Protein AF-A0A6P0TWJ8-F1 (afdb_monomer)

Sequence (239 aa):
MNVDGDILLDRGTFQGNIHLVSARVDDTLSIVKIKQEKVTFPLYLRLLYPFIKNIKKNPITSLLQKEYQTIESHYMKIDLQFARIGRLRDDEQSWPEKNNLNLDGFIYQKLGTDDNIKVLKDAKTRLKWLRLQPEFFPQTYEQLAEVLKKEGDPDAATEILIHKERDIRPKLNRLSKFWNRFLDITIAYGYKPTKALVWSSIFISIGWNLFALGYDNCSNSISNNKCLFSPASEISPYT

Nearest PDB structures (foldseek):
  8f5o-assembly1_D  TM=3.863E-01  e=1.508E+00  Leishmania tarentolae
  4gpk-assembly2_H  TM=3.659E-01  e=2.513E+00  Bacillus thuringiensis serovar thuringiensis
  7dkh-assembly2_E  TM=3.645E-01  e=6.985E+00  Saccharomyces cerevisiae S288C
  8j8p-assembly1_C  TM=3.845E-01  e=8.461E+00  Saccharomyces eubayanus

pLDDT: mean 76.73, std 14.34, range [44.09, 95.56]

Solvent-accessible surface area (backbone atoms only — not comparable to full-atom values): 13738 Å² total; per-residue (Å²): 91,82,38,96,40,71,47,78,50,61,69,43,76,60,84,35,72,48,78,39,57,51,22,37,28,63,39,37,43,34,40,31,66,29,43,74,70,83,80,79,78,57,68,64,57,72,68,44,44,81,74,47,75,80,56,76,93,44,77,66,52,54,53,54,49,51,53,49,50,57,54,58,55,50,45,41,31,41,33,32,32,46,14,38,34,29,24,46,28,68,45,88,69,39,54,52,59,74,58,27,36,40,51,59,70,40,43,59,64,41,75,50,72,55,96,90,47,69,69,69,71,36,44,69,52,45,51,52,57,63,62,20,29,70,67,91,58,73,64,52,44,52,49,50,22,54,33,34,39,76,74,72,37,55,66,42,17,50,52,39,49,56,48,46,57,60,70,65,46,69,88,58,58,73,67,53,51,52,50,49,54,50,42,55,70,75,51,71,69,94,82,56,75,73,60,55,54,54,55,52,50,50,55,51,52,52,52,50,51,54,49,47,54,52,49,55,53,44,66,74,34,76,88,68,86,75,54,97,79,62,80,92,76,82,90,75,94,79,134

Structure (mmCIF, N/CA/C/O backbone):
data_AF-A0A6P0TWJ8-F1
#
_entry.id   AF-A0A6P0TWJ8-F1
#
loop_
_atom_site.group_PDB
_atom_site.id
_atom_site.type_symbol
_atom_site.label_atom_id
_atom_site.label_alt_id
_atom_site.label_comp_id
_atom_site.label_asym_id
_atom_site.label_entity_id
_atom_site.label_seq_id
_atom_site.pdbx_PDB_ins_code
_atom_site.Cartn_x
_atom_site.Cartn_y
_atom_site.Cartn_z
_atom_site.occupancy
_atom_site.B_iso_or_equiv
_atom_site.auth_seq_id
_atom_site.auth_comp_id
_atom_site.auth_asym_id
_atom_site.auth_atom_id
_atom_site.pdbx_PDB_model_num
ATOM 1 N N . MET A 1 1 ? -14.152 -11.843 10.602 1.00 78.19 1 MET A N 1
ATOM 2 C CA . MET A 1 1 ? -15.513 -11.488 10.133 1.00 78.19 1 MET A CA 1
ATOM 3 C C . MET A 1 1 ? -15.631 -11.928 8.683 1.00 78.19 1 MET A C 1
ATOM 5 O O . MET A 1 1 ? -14.673 -11.706 7.954 1.00 78.19 1 MET A O 1
ATOM 9 N N . ASN A 1 2 ? -16.720 -12.587 8.285 1.00 83.31 2 ASN A N 1
ATOM 10 C CA . ASN A 1 2 ? -16.981 -12.901 6.877 1.00 83.31 2 ASN A CA 1
ATOM 11 C C . ASN A 1 2 ? -18.225 -12.129 6.437 1.00 83.31 2 ASN A C 1
ATOM 13 O O . ASN A 1 2 ? -19.233 -12.183 7.141 1.00 83.31 2 ASN A O 1
ATOM 17 N N . VAL A 1 3 ? -18.129 -11.390 5.340 1.00 83.69 3 VAL A N 1
ATOM 18 C CA . VAL A 1 3 ? -19.205 -10.571 4.786 1.00 83.69 3 VAL A CA 1
ATOM 19 C C . VAL A 1 3 ? -19.405 -10.999 3.342 1.00 83.69 3 VAL A C 1
ATOM 21 O O . VAL A 1 3 ? -18.527 -10.811 2.506 1.00 83.69 3 VAL A O 1
ATOM 24 N N . ASP A 1 4 ? -20.578 -11.562 3.072 1.00 81.44 4 ASP A N 1
ATOM 25 C CA . ASP A 1 4 ? -20.986 -12.100 1.764 1.00 81.44 4 ASP A CA 1
ATOM 26 C C . ASP A 1 4 ? -21.463 -10.994 0.794 1.00 81.44 4 ASP A C 1
ATOM 28 O O . ASP A 1 4 ? -22.193 -11.232 -0.159 1.00 81.44 4 ASP A O 1
ATOM 32 N N . GLY A 1 5 ? -21.113 -9.736 1.070 1.00 84.44 5 GLY A N 1
ATOM 33 C CA . GLY A 1 5 ? -21.606 -8.568 0.346 1.00 84.44 5 GLY A CA 1
ATOM 34 C C . GLY A 1 5 ? -20.732 -7.341 0.571 1.00 84.44 5 GLY A C 1
ATOM 35 O O . GLY A 1 5 ? -19.590 -7.453 1.018 1.00 84.44 5 GLY A O 1
ATOM 36 N N . ASP A 1 6 ? -21.277 -6.166 0.272 1.00 84.62 6 ASP A N 1
ATOM 37 C CA . ASP A 1 6 ? -20.513 -4.923 0.301 1.00 84.62 6 ASP A CA 1
ATOM 38 C C . ASP A 1 6 ? -20.372 -4.325 1.705 1.00 84.62 6 ASP A C 1
ATOM 40 O O . ASP A 1 6 ? -21.310 -4.295 2.505 1.00 84.62 6 ASP A O 1
ATOM 44 N N . ILE A 1 7 ? -19.203 -3.740 1.965 1.00 86.25 7 ILE A N 1
ATOM 45 C CA . ILE A 1 7 ? -18.993 -2.796 3.061 1.00 86.25 7 ILE A CA 1
ATOM 46 C C . ILE A 1 7 ? -18.829 -1.410 2.443 1.00 86.25 7 ILE A C 1
ATOM 48 O O . ILE A 1 7 ? -17.816 -1.115 1.811 1.00 86.25 7 ILE A O 1
ATOM 52 N N . LEU A 1 8 ? -19.828 -0.550 2.635 1.00 85.56 8 LEU A N 1
ATOM 53 C CA . LEU A 1 8 ? -19.846 0.801 2.080 1.00 85.56 8 LEU A CA 1
ATOM 54 C C . LEU A 1 8 ? -19.637 1.833 3.190 1.00 85.56 8 LEU A C 1
ATOM 56 O O . LEU A 1 8 ? -20.523 2.082 4.005 1.00 85.56 8 LEU A O 1
ATOM 60 N N . LEU A 1 9 ? -18.457 2.445 3.206 1.00 82.81 9 LEU A N 1
ATOM 61 C CA . LEU A 1 9 ? -18.097 3.576 4.054 1.00 82.81 9 LEU A CA 1
ATOM 62 C C . LEU A 1 9 ? -18.054 4.835 3.184 1.00 82.81 9 LEU A C 1
ATOM 64 O O . LEU A 1 9 ? -16.995 5.394 2.898 1.00 82.81 9 LEU A O 1
ATOM 68 N N . ASP A 1 10 ? -19.236 5.255 2.739 1.00 81.88 10 ASP A N 1
ATOM 69 C CA . ASP A 1 10 ? -19.389 6.348 1.785 1.00 81.88 10 ASP A CA 1
ATOM 70 C C . ASP A 1 10 ? -19.946 7.610 2.458 1.00 81.88 10 ASP A C 1
ATOM 72 O O . ASP A 1 10 ? -20.964 7.567 3.146 1.00 81.88 10 ASP A O 1
ATOM 76 N N . ARG A 1 11 ? -19.336 8.769 2.167 1.00 71.31 11 ARG A N 1
ATOM 77 C CA . ARG A 1 11 ? -19.872 10.116 2.470 1.00 71.31 11 ARG A CA 1
ATOM 78 C C . ARG A 1 11 ? -20.239 10.330 3.948 1.00 71.31 11 ARG A C 1
ATOM 80 O O . ARG A 1 11 ? -21.378 10.664 4.269 1.00 71.31 11 ARG A O 1
ATOM 87 N N . GLY A 1 12 ? -19.252 10.230 4.835 1.00 70.81 12 GLY A N 1
ATOM 88 C CA . GLY A 1 12 ? -19.431 10.486 6.266 1.00 70.81 12 GLY A CA 1
ATOM 89 C C . GLY A 1 12 ? -18.233 11.168 6.923 1.00 70.81 12 GLY A C 1
ATOM 90 O O . GLY A 1 12 ? -17.133 11.211 6.370 1.00 70.81 12 GLY A O 1
ATOM 91 N N . THR A 1 13 ? -18.454 11.713 8.117 1.00 68.56 13 THR A N 1
ATOM 92 C CA . THR A 1 13 ? -17.387 12.031 9.074 1.00 68.56 13 THR A CA 1
ATOM 93 C C . THR A 1 13 ? -17.227 10.832 9.986 1.00 68.56 13 THR A C 1
ATOM 95 O O . THR A 1 13 ? -18.181 10.445 10.660 1.00 68.56 13 THR A O 1
ATOM 98 N N . PHE A 1 14 ? -16.049 10.228 9.993 1.00 68.06 14 PHE A N 1
ATOM 99 C CA . PHE A 1 14 ? -15.798 9.057 10.819 1.00 68.06 14 PHE A CA 1
ATOM 100 C C . PHE A 1 14 ? -14.862 9.444 11.961 1.00 68.06 14 PHE A C 1
ATOM 102 O O . PHE A 1 14 ? -13.768 9.961 11.728 1.00 68.06 14 PHE A O 1
ATOM 109 N N . GLN A 1 15 ? -15.324 9.211 13.188 1.00 65.75 15 GLN A N 1
ATOM 110 C CA . GLN A 1 15 ? -14.559 9.391 14.416 1.00 65.75 15 GLN A CA 1
ATOM 111 C C . GLN A 1 15 ? -14.169 8.004 14.940 1.00 65.75 15 GLN A C 1
ATOM 113 O O . GLN A 1 15 ? -15.037 7.162 15.169 1.00 65.75 15 GLN A O 1
ATOM 118 N N . GLY A 1 16 ? -12.871 7.764 15.129 1.00 72.00 16 GLY A N 1
ATOM 119 C CA . GLY A 1 16 ? -12.347 6.525 15.712 1.00 72.00 16 GLY A CA 1
ATOM 120 C C . GLY A 1 16 ? -11.692 5.568 14.714 1.00 72.00 16 GLY A C 1
ATOM 121 O O . GLY A 1 16 ? -11.272 5.960 13.625 1.00 72.00 16 GLY A O 1
ATOM 122 N N . ASN A 1 17 ? -11.574 4.299 15.112 1.00 82.94 17 ASN A N 1
ATOM 123 C CA . ASN A 1 17 ? -10.751 3.307 14.419 1.00 82.94 17 ASN A CA 1
ATOM 124 C C . ASN A 1 17 ? -11.597 2.313 13.612 1.00 82.94 17 ASN A C 1
ATOM 126 O O . ASN A 1 17 ? -12.611 1.810 14.096 1.00 82.94 17 ASN A O 1
ATOM 130 N N . ILE A 1 18 ? -11.135 1.973 12.412 1.00 87.00 18 ILE A N 1
ATOM 131 C CA . ILE A 1 18 ? -11.687 0.911 11.571 1.00 87.00 18 ILE A CA 1
ATOM 132 C C . ILE A 1 18 ? -10.761 -0.297 11.692 1.00 87.00 18 ILE A C 1
ATOM 134 O O . ILE A 1 18 ? -9.625 -0.252 11.230 1.00 87.00 18 ILE A O 1
ATOM 138 N N . HIS A 1 19 ? -11.251 -1.382 12.287 1.00 89.56 19 HIS A N 1
ATOM 139 C CA . HIS A 1 19 ? -10.516 -2.642 12.389 1.00 89.56 19 HIS A CA 1
ATOM 140 C C . HIS A 1 19 ? -11.226 -3.717 11.566 1.00 89.56 19 HIS A C 1
ATOM 142 O O . HIS A 1 19 ? -12.265 -4.236 11.967 1.00 89.56 19 HIS A O 1
ATOM 148 N N . LEU A 1 20 ? -10.648 -4.066 10.420 1.00 90.88 20 LEU A N 1
ATOM 149 C CA . LEU A 1 20 ? -11.096 -5.154 9.548 1.00 90.88 20 LEU A CA 1
ATOM 150 C C . LEU A 1 20 ? -10.060 -6.286 9.523 1.00 90.88 20 LEU A C 1
ATOM 152 O O . LEU A 1 20 ? -9.854 -6.936 8.502 1.00 90.88 20 LEU A O 1
ATOM 156 N N . VAL A 1 21 ? -9.411 -6.537 10.661 1.00 91.69 21 VAL A N 1
ATOM 157 C CA . VAL A 1 21 ? -8.359 -7.551 10.784 1.00 91.69 21 VAL A CA 1
ATOM 158 C C . VAL A 1 21 ? -8.910 -8.936 10.443 1.00 91.69 21 VAL A C 1
ATOM 160 O O . VAL A 1 21 ? -9.898 -9.397 11.021 1.00 91.69 21 VAL A O 1
ATOM 163 N N . SER A 1 22 ? -8.269 -9.610 9.487 1.00 90.38 22 SER A N 1
ATOM 164 C CA . SER A 1 22 ? -8.687 -10.911 8.950 1.00 90.38 22 SER A CA 1
ATOM 165 C C . SER A 1 22 ? -10.131 -10.934 8.428 1.00 90.38 22 SER A C 1
ATOM 167 O O . SER A 1 22 ? -10.760 -11.997 8.368 1.00 90.38 22 SER A O 1
ATOM 169 N N . ALA A 1 23 ? -10.695 -9.772 8.084 1.00 92.12 23 ALA A N 1
ATOM 170 C CA . ALA A 1 23 ? -12.011 -9.700 7.472 1.00 92.12 23 ALA A CA 1
ATOM 171 C C . ALA A 1 23 ? -11.967 -10.293 6.061 1.00 92.12 23 ALA A C 1
ATOM 173 O O . ALA A 1 23 ? -10.982 -10.149 5.339 1.00 92.12 23 ALA A O 1
ATOM 174 N N . 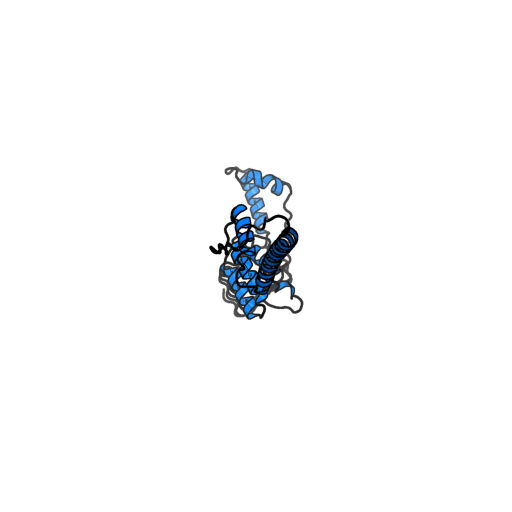ARG A 1 24 ? -13.044 -10.964 5.668 1.00 92.88 24 ARG A N 1
ATOM 175 C CA . ARG A 1 24 ? -13.270 -11.421 4.300 1.00 92.88 24 ARG A CA 1
ATOM 176 C C . ARG A 1 24 ? -14.508 -10.716 3.775 1.00 92.88 24 ARG A C 1
ATOM 178 O O . ARG A 1 24 ? -15.541 -10.751 4.440 1.00 92.88 24 ARG A O 1
ATOM 185 N N . VAL A 1 25 ? -14.350 -10.021 2.658 1.00 91.44 25 VAL A N 1
ATOM 186 C CA . VAL A 1 25 ? -15.398 -9.268 1.968 1.00 91.44 25 VAL A CA 1
ATOM 187 C C . VAL A 1 25 ? -15.371 -9.729 0.521 1.00 91.44 25 VAL A C 1
AT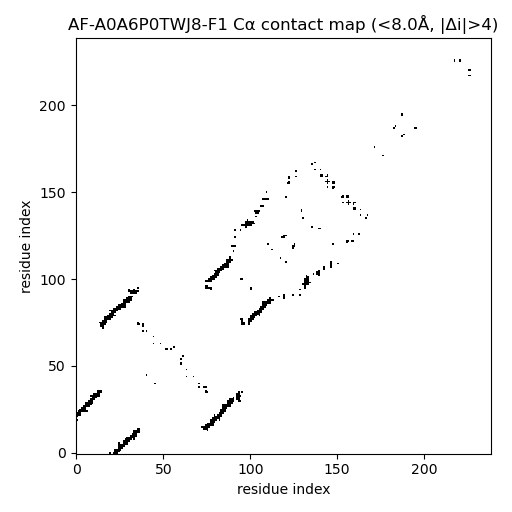OM 189 O O . VAL A 1 25 ? -14.431 -9.409 -0.207 1.00 91.44 25 VAL A O 1
ATOM 192 N N . ASP A 1 26 ? -16.348 -10.530 0.119 1.00 88.56 26 ASP A N 1
ATOM 193 C CA . ASP A 1 26 ? -16.278 -11.203 -1.181 1.00 88.56 26 ASP A CA 1
ATOM 194 C C . ASP A 1 26 ? -16.528 -10.246 -2.357 1.00 88.56 26 ASP A C 1
ATOM 196 O O . ASP A 1 26 ? -15.910 -10.406 -3.413 1.00 88.56 26 ASP A O 1
ATOM 200 N N . ASP A 1 27 ? -17.344 -9.206 -2.156 1.00 89.06 27 ASP A N 1
ATOM 201 C CA . ASP A 1 27 ? -17.622 -8.188 -3.174 1.00 89.06 27 ASP A CA 1
ATOM 202 C C . ASP A 1 27 ? -16.782 -6.919 -2.960 1.00 89.06 27 ASP A C 1
ATOM 204 O O . ASP A 1 27 ? -15.577 -6.935 -3.224 1.00 89.06 27 ASP A O 1
ATOM 208 N N . THR A 1 28 ? -17.363 -5.811 -2.494 1.00 89.62 28 THR A N 1
ATOM 209 C CA . THR A 1 28 ? -16.697 -4.503 -2.506 1.00 89.62 28 THR A CA 1
ATOM 210 C C . THR A 1 28 ? -16.517 -3.915 -1.106 1.00 89.62 28 THR A C 1
ATOM 212 O O . THR A 1 28 ? -17.453 -3.813 -0.318 1.00 89.62 28 THR A O 1
ATOM 215 N N . LEU A 1 29 ? -15.307 -3.429 -0.814 1.00 89.81 29 LEU A N 1
ATOM 216 C CA . LEU A 1 29 ? -15.069 -2.449 0.247 1.00 89.81 29 LEU A CA 1
ATOM 217 C C . LEU A 1 29 ? -14.949 -1.064 -0.388 1.00 89.81 29 LEU A C 1
ATOM 219 O O . LEU A 1 29 ? -13.990 -0.797 -1.115 1.00 89.81 29 LEU A O 1
ATOM 223 N N . SER A 1 30 ? -15.915 -0.195 -0.104 1.00 88.56 30 SER A N 1
ATOM 224 C CA . SER A 1 30 ? -15.912 1.205 -0.522 1.00 88.56 30 SER A CA 1
ATOM 225 C C . SER A 1 30 ? -15.517 2.104 0.642 1.00 88.56 30 SER A C 1
ATOM 227 O O . SER A 1 30 ? -16.140 2.060 1.698 1.00 88.56 30 SER A O 1
ATOM 229 N N . ILE A 1 31 ? -14.473 2.904 0.451 1.00 86.25 31 ILE A N 1
ATOM 230 C CA . ILE A 1 31 ? -13.951 3.898 1.391 1.00 86.25 31 ILE A CA 1
ATOM 231 C C . ILE A 1 31 ? -13.836 5.217 0.619 1.00 86.25 31 ILE A C 1
ATOM 233 O O . ILE A 1 31 ? -12.764 5.579 0.131 1.00 86.25 31 ILE A O 1
ATOM 237 N N . VAL A 1 32 ? -14.963 5.906 0.436 1.00 85.06 32 VAL A N 1
ATOM 238 C CA . VAL A 1 32 ? -15.060 7.059 -0.473 1.00 85.06 32 VAL A CA 1
ATOM 239 C C . VAL A 1 32 ? -15.703 8.259 0.219 1.00 85.06 32 VAL A C 1
ATOM 241 O O . VAL A 1 32 ? -16.734 8.162 0.886 1.00 85.06 32 VAL A O 1
ATOM 244 N N . LYS A 1 33 ? -15.145 9.448 -0.015 1.00 80.88 33 LYS A N 1
ATOM 245 C 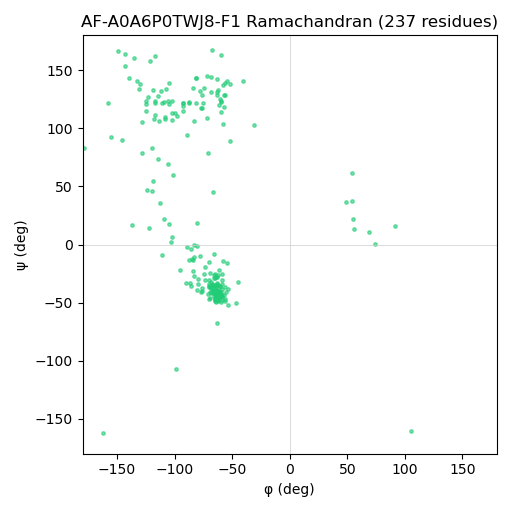CA . LYS A 1 33 ? -15.590 10.739 0.528 1.00 80.88 33 LYS A CA 1
ATOM 246 C C . LYS A 1 33 ? -15.688 10.735 2.055 1.00 80.88 33 LYS A C 1
ATOM 248 O O . LYS A 1 33 ? -16.595 11.360 2.613 1.00 80.88 33 LYS A O 1
ATOM 253 N N . ILE A 1 34 ? -14.765 10.053 2.728 1.00 79.69 34 ILE A N 1
ATOM 254 C CA . ILE A 1 34 ? -14.672 10.088 4.184 1.00 79.69 34 ILE A CA 1
ATOM 255 C C . ILE A 1 34 ? -13.915 11.350 4.597 1.00 79.69 34 ILE A C 1
ATOM 257 O O . ILE A 1 34 ? -12.778 11.577 4.190 1.00 79.69 34 ILE A O 1
ATOM 261 N N . LYS A 1 35 ? -14.551 12.198 5.409 1.00 72.38 35 LYS A N 1
ATOM 262 C CA . LYS A 1 35 ? -13.921 13.400 5.965 1.00 72.38 35 LYS A CA 1
ATOM 263 C C . LYS A 1 35 ? -13.325 13.082 7.330 1.00 72.38 35 LYS A C 1
ATOM 265 O O . LYS A 1 35 ? -14.051 12.703 8.247 1.00 72.38 35 LYS A O 1
ATOM 270 N N . GLN A 1 36 ? -12.022 13.297 7.470 1.00 69.31 36 GLN A N 1
ATOM 271 C CA . GLN A 1 36 ? -11.361 13.296 8.772 1.00 69.31 36 GLN A CA 1
ATOM 272 C C . GLN A 1 36 ? -11.619 14.617 9.490 1.00 69.31 36 GLN A C 1
ATOM 274 O O . GLN A 1 36 ? -11.454 15.699 8.916 1.00 69.31 36 GLN A O 1
ATOM 279 N N . GLU A 1 37 ? -12.010 14.530 10.755 1.00 65.62 37 GLU A N 1
ATOM 280 C CA . GLU A 1 37 ? -12.112 15.699 11.613 1.00 65.62 37 GLU A CA 1
ATOM 281 C C . GLU A 1 37 ? -10.706 16.121 12.054 1.00 65.62 37 GLU A C 1
ATOM 283 O O . GLU A 1 37 ? -9.972 15.358 12.680 1.00 65.62 37 GLU A O 1
ATOM 288 N N . LYS A 1 38 ? -10.290 17.333 11.670 1.00 61.41 38 LYS A N 1
ATOM 289 C CA . LYS A 1 38 ? -8.968 17.851 12.032 1.00 61.41 38 LYS A CA 1
ATOM 290 C C . LYS A 1 38 ? -8.939 18.186 13.515 1.00 61.41 38 LYS A C 1
ATOM 292 O O . LYS A 1 38 ? -9.495 19.196 13.942 1.00 61.41 38 LYS A O 1
ATOM 297 N N . VAL A 1 39 ? -8.213 17.384 14.279 1.00 63.03 39 VAL A N 1
ATOM 298 C CA . VAL A 1 39 ? -7.976 17.663 15.692 1.00 63.03 39 VAL A CA 1
ATOM 299 C C . VAL A 1 39 ? -6.915 18.749 15.799 1.00 63.03 39 VAL A C 1
ATOM 301 O O . VAL A 1 39 ? -5.778 18.591 15.349 1.00 63.03 39 VAL A O 1
ATOM 304 N N . THR A 1 40 ? -7.290 19.893 16.365 1.00 65.06 40 THR A N 1
ATOM 305 C CA . THR A 1 40 ? -6.355 21.006 16.545 1.00 65.06 40 THR A CA 1
ATOM 306 C C . THR A 1 40 ? -5.549 20.758 17.812 1.00 65.06 40 THR A C 1
ATOM 308 O O . THR A 1 40 ? -6.067 20.897 18.915 1.00 65.06 40 THR A O 1
ATOM 311 N N . PHE A 1 41 ? -4.274 20.390 17.668 1.00 67.06 41 PHE A N 1
ATOM 312 C CA . PHE A 1 41 ? -3.376 20.300 18.818 1.00 67.06 41 PHE A CA 1
ATOM 313 C C . PHE A 1 41 ? -3.190 21.684 19.456 1.00 67.06 41 PHE A C 1
ATOM 315 O O . PHE A 1 41 ? -2.782 22.621 18.758 1.00 67.06 41 PHE A O 1
ATOM 322 N N . PRO A 1 42 ? -3.387 21.824 20.777 1.00 72.69 42 PRO A N 1
ATOM 323 C CA . PRO A 1 42 ? -3.001 23.034 21.479 1.00 72.69 42 PRO A CA 1
ATOM 324 C C . PRO A 1 42 ? -1.500 23.304 21.310 1.00 72.69 42 PRO A C 1
ATOM 326 O O . PRO A 1 42 ? -0.676 22.391 21.419 1.00 72.69 42 PRO A O 1
ATOM 329 N N . LEU A 1 43 ? -1.125 24.564 21.067 1.00 72.75 43 LEU A N 1
ATOM 330 C CA . LEU A 1 43 ? 0.267 24.956 20.799 1.00 72.75 43 LEU A CA 1
ATOM 331 C C . LEU A 1 43 ? 1.232 24.469 21.895 1.00 72.75 43 LEU A C 1
ATOM 333 O O . LEU A 1 43 ? 2.336 24.016 21.591 1.00 72.75 43 LEU A O 1
ATOM 337 N N . TYR A 1 44 ? 0.799 24.506 23.159 1.00 74.62 44 TYR A N 1
ATOM 338 C CA . TYR A 1 44 ? 1.614 24.075 24.295 1.00 74.62 44 TYR A CA 1
ATOM 339 C C . TYR A 1 44 ? 1.978 22.585 24.225 1.00 74.62 44 TYR A C 1
ATOM 341 O O . TYR A 1 44 ? 3.126 22.241 24.479 1.00 74.62 44 TYR A O 1
ATOM 349 N N . LEU A 1 45 ? 1.060 21.702 23.812 1.00 72.62 45 LEU A N 1
ATOM 350 C CA . LEU A 1 45 ? 1.335 20.268 23.660 1.00 72.62 45 LEU A CA 1
ATOM 351 C C . LEU A 1 45 ? 2.375 20.026 22.569 1.00 72.62 45 LEU A C 1
ATOM 353 O O . LEU A 1 45 ? 3.316 19.263 22.774 1.00 72.62 45 LEU A O 1
ATOM 357 N N . ARG A 1 46 ? 2.264 20.731 21.438 1.00 73.56 46 ARG A N 1
ATOM 358 C CA . ARG A 1 46 ? 3.218 20.612 20.327 1.00 73.56 46 ARG A CA 1
ATOM 359 C C . ARG A 1 46 ? 4.624 21.082 20.708 1.00 73.56 46 ARG A C 1
ATOM 361 O O . ARG A 1 46 ? 5.601 20.473 20.279 1.00 73.56 46 ARG A O 1
ATOM 368 N N . LEU A 1 47 ? 4.720 22.149 21.504 1.00 79.62 47 LEU A N 1
ATOM 369 C CA . LEU A 1 47 ? 5.993 22.703 21.970 1.00 79.62 47 LEU A CA 1
ATOM 370 C C . LEU A 1 47 ? 6.615 21.872 23.096 1.00 79.62 47 LEU A C 1
ATOM 372 O O . LEU A 1 47 ? 7.825 21.672 23.097 1.00 79.62 47 LEU A O 1
ATOM 376 N N . LEU A 1 48 ? 5.810 21.376 24.039 1.00 74.19 48 LEU A N 1
ATOM 377 C CA . LEU A 1 48 ? 6.305 20.713 25.247 1.00 74.19 48 LEU A CA 1
ATOM 378 C C . LEU A 1 48 ? 6.569 19.215 25.053 1.00 74.19 48 LEU A C 1
ATOM 380 O O . LEU A 1 48 ? 7.522 18.702 25.639 1.00 74.19 48 LEU A O 1
ATOM 384 N N . TYR A 1 49 ? 5.792 18.518 24.213 1.00 72.38 49 TYR A N 1
ATOM 385 C CA . TYR A 1 49 ? 5.893 17.066 24.000 1.00 72.38 49 TYR A CA 1
ATOM 386 C C . TYR A 1 49 ? 7.325 16.524 23.784 1.00 72.38 49 TYR A C 1
ATOM 388 O O . TYR A 1 49 ? 7.706 15.581 24.486 1.00 72.38 49 TYR A O 1
ATOM 396 N N . PRO A 1 50 ? 8.169 17.082 22.887 1.00 78.75 50 PRO A N 1
ATOM 397 C CA . PRO A 1 50 ? 9.516 16.549 22.665 1.00 78.75 50 PRO A CA 1
ATOM 398 C C . PRO A 1 50 ? 10.426 16.635 23.898 1.00 78.75 50 PRO A C 1
ATOM 400 O O . PRO A 1 50 ? 11.306 15.788 24.046 1.00 78.75 50 PRO A O 1
ATOM 403 N N . PHE A 1 51 ? 10.205 17.610 24.784 1.00 76.69 51 PHE A N 1
ATOM 404 C CA . PHE A 1 51 ? 10.988 17.786 26.010 1.00 76.69 51 PHE A CA 1
ATOM 405 C C . PHE A 1 51 ? 10.552 16.828 27.118 1.00 76.69 51 PHE A C 1
ATOM 407 O O . PHE A 1 51 ? 11.378 16.362 27.899 1.00 76.69 51 PHE A O 1
ATOM 414 N N . ILE A 1 52 ? 9.258 16.514 27.179 1.00 70.56 52 ILE A N 1
ATOM 415 C CA . ILE A 1 52 ? 8.674 15.752 28.288 1.00 70.56 52 ILE A CA 1
ATOM 416 C C . ILE A 1 52 ? 8.556 14.250 28.018 1.00 70.56 52 ILE A C 1
ATOM 418 O O . ILE A 1 52 ? 8.510 13.483 28.976 1.00 70.56 52 ILE A O 1
ATOM 422 N N . LYS A 1 53 ? 8.536 13.804 26.750 1.00 71.44 53 LYS A N 1
ATOM 423 C CA . LYS A 1 53 ? 8.272 12.393 26.396 1.00 71.44 53 LYS A CA 1
ATOM 424 C C . LYS A 1 53 ? 9.262 11.390 27.006 1.00 71.44 53 LYS A C 1
ATOM 426 O O . LYS A 1 53 ? 8.925 10.227 27.180 1.00 71.44 53 LYS A O 1
ATOM 431 N N . ASN A 1 54 ? 10.478 11.842 27.317 1.00 69.19 54 ASN A N 1
ATOM 432 C CA . ASN A 1 54 ? 11.560 11.010 27.853 1.00 69.19 54 ASN A CA 1
ATOM 433 C C . ASN A 1 54 ? 11.766 11.187 29.371 1.00 69.19 54 ASN A C 1
ATOM 435 O O . ASN A 1 54 ? 12.684 10.591 29.937 1.00 69.19 54 ASN A O 1
ATOM 439 N N . ILE A 1 55 ? 10.957 12.011 30.044 1.00 72.50 55 ILE A N 1
ATOM 440 C CA . ILE A 1 55 ? 11.078 12.241 31.487 1.00 72.50 55 ILE A CA 1
ATOM 441 C C . ILE A 1 55 ? 10.491 11.031 32.231 1.00 72.50 55 ILE A C 1
ATOM 443 O O . ILE A 1 55 ? 9.366 10.609 31.965 1.00 72.50 55 ILE A O 1
ATOM 447 N N . LYS A 1 56 ? 11.251 10.455 33.176 1.00 67.12 56 LYS A N 1
ATOM 448 C CA . LYS A 1 56 ? 10.774 9.354 34.036 1.00 67.12 56 LYS A CA 1
ATOM 449 C C . LYS A 1 56 ? 9.499 9.778 34.777 1.00 67.12 56 LYS A C 1
ATOM 451 O O . LYS A 1 56 ? 9.436 10.901 35.267 1.00 67.12 56 LYS A O 1
ATOM 456 N N . LYS A 1 57 ? 8.526 8.858 34.864 1.00 69.12 57 LYS A N 1
ATOM 457 C CA . LYS A 1 57 ? 7.167 9.053 35.413 1.00 69.12 57 LYS A CA 1
ATOM 458 C C . LYS A 1 57 ? 7.116 10.100 36.536 1.00 69.12 57 LYS A C 1
ATOM 460 O O . LYS A 1 57 ? 7.456 9.809 37.679 1.00 69.12 57 LYS A O 1
ATOM 465 N N . ASN A 1 58 ? 6.640 11.294 36.198 1.00 68.88 58 ASN A N 1
ATOM 466 C CA . ASN A 1 58 ? 6.214 12.320 37.145 1.00 68.88 58 ASN A CA 1
ATOM 467 C C . ASN A 1 58 ? 4.699 12.584 36.946 1.00 68.88 58 ASN A C 1
ATOM 469 O O . ASN A 1 58 ? 4.144 12.221 35.901 1.00 68.88 58 ASN A O 1
ATOM 473 N N . PRO A 1 59 ? 3.991 13.208 37.900 1.00 71.88 59 PRO A N 1
ATOM 474 C CA . PRO A 1 59 ? 2.548 13.429 37.769 1.00 71.88 59 PRO A CA 1
ATOM 475 C C . PRO A 1 59 ? 2.167 14.247 36.518 1.00 71.88 59 PRO A C 1
ATOM 477 O O . PRO A 1 59 ? 1.175 13.935 35.864 1.00 71.88 59 PRO A O 1
ATOM 480 N N . ILE A 1 60 ? 2.995 15.210 36.099 1.00 67.69 60 ILE A N 1
ATOM 481 C CA . ILE A 1 60 ? 2.759 16.055 34.912 1.00 67.69 60 ILE A CA 1
ATOM 482 C C . ILE A 1 60 ? 2.841 15.245 33.603 1.00 67.69 60 ILE A C 1
ATOM 484 O O . ILE A 1 60 ? 2.009 15.413 32.714 1.00 67.69 60 ILE A O 1
ATOM 488 N N . THR A 1 61 ? 3.793 14.314 33.494 1.00 67.69 61 THR A N 1
ATOM 489 C CA . THR A 1 61 ? 3.942 13.426 32.331 1.00 67.69 61 THR A CA 1
ATOM 490 C C . THR A 1 61 ? 2.725 12.528 32.163 1.00 67.69 61 THR A C 1
ATOM 492 O O . THR A 1 61 ? 2.332 12.268 31.035 1.00 67.69 61 THR A O 1
ATOM 495 N N . SER A 1 62 ? 2.071 12.114 33.255 1.00 70.50 62 SER A N 1
ATOM 496 C CA . SER A 1 62 ? 0.859 11.293 33.169 1.00 70.50 62 SER A CA 1
ATOM 497 C C . SER A 1 62 ? -0.348 12.063 32.620 1.00 70.50 62 SER A C 1
ATOM 499 O O . SER A 1 62 ? -1.111 11.512 31.828 1.00 70.50 62 SER A O 1
ATOM 501 N N . LEU A 1 63 ? -0.483 13.347 32.970 1.00 74.31 63 LEU A N 1
ATOM 502 C CA . LEU A 1 63 ? -1.550 14.218 32.468 1.00 74.31 63 LEU A CA 1
ATOM 503 C C . LEU A 1 63 ? -1.360 14.523 30.981 1.00 74.31 63 LEU A C 1
ATOM 505 O O . LEU A 1 63 ? -2.289 14.364 30.195 1.00 74.31 63 LEU A O 1
ATOM 509 N N . LEU A 1 64 ? -0.135 14.870 30.584 1.00 72.69 64 LEU A N 1
ATOM 510 C CA . LEU A 1 64 ? 0.195 15.169 29.190 1.00 72.69 64 LEU A CA 1
ATOM 511 C C . LEU A 1 64 ? 0.163 13.911 28.315 1.00 72.69 64 LEU A C 1
ATOM 513 O O . LEU A 1 64 ? -0.282 13.981 27.175 1.00 72.69 64 LEU A O 1
ATOM 517 N N . GLN A 1 65 ? 0.545 12.748 28.851 1.00 72.81 65 GLN A N 1
ATOM 518 C CA . GLN A 1 65 ? 0.367 11.465 28.170 1.00 72.81 65 GLN A CA 1
ATOM 519 C C . GLN A 1 65 ? -1.118 11.154 27.961 1.00 72.81 65 GLN A C 1
ATOM 521 O O . GLN A 1 65 ? -1.492 10.716 26.879 1.00 72.81 65 GLN A O 1
ATOM 526 N N . LYS A 1 66 ? -1.969 11.387 28.969 1.00 74.19 66 LYS A N 1
ATOM 527 C CA . LYS A 1 66 ? -3.418 11.169 28.866 1.00 74.19 66 LYS A CA 1
ATOM 528 C C . LYS A 1 66 ? -4.047 12.092 27.823 1.00 74.19 66 LYS A C 1
ATOM 530 O O . LYS A 1 66 ? -4.827 11.626 26.998 1.00 74.19 66 LYS A O 1
ATOM 535 N N . GLU A 1 67 ? -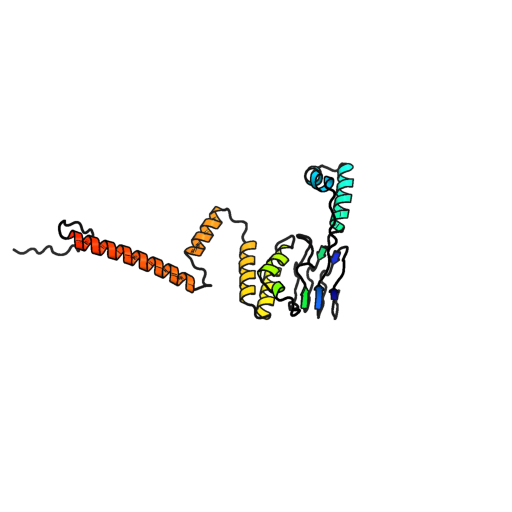3.684 13.370 27.827 1.00 74.06 67 GLU A N 1
ATOM 536 C CA . GLU A 1 67 ? -4.183 14.355 26.864 1.00 74.06 67 GLU A CA 1
ATOM 537 C C . GLU A 1 67 ? -3.681 14.058 25.442 1.00 74.06 67 GLU A C 1
ATOM 539 O O . GLU A 1 67 ? -4.467 14.051 24.500 1.00 74.06 67 GLU A O 1
ATOM 544 N N . TYR A 1 68 ? -2.409 13.674 25.289 1.00 70.38 68 TYR A N 1
ATOM 545 C CA . TYR A 1 68 ? -1.852 13.223 24.013 1.00 70.38 68 TYR A CA 1
ATOM 546 C C . TYR A 1 68 ? -2.539 11.958 23.490 1.00 70.38 68 TYR A C 1
ATOM 548 O O . TYR A 1 68 ? -2.927 11.932 22.331 1.00 70.38 68 TYR A O 1
ATOM 556 N N . GLN A 1 69 ? -2.745 10.938 24.331 1.00 70.00 69 GLN A N 1
ATOM 557 C CA . GLN A 1 69 ? -3.456 9.713 23.941 1.00 70.00 69 GLN A CA 1
ATOM 558 C C . GLN A 1 69 ? -4.919 9.985 23.573 1.00 70.00 69 GLN A C 1
ATOM 560 O O . GLN A 1 69 ? -5.429 9.384 22.635 1.00 70.00 69 GLN A O 1
ATOM 565 N N . THR A 1 70 ? -5.572 10.932 24.255 1.00 66.19 70 THR A N 1
ATOM 566 C CA . THR A 1 70 ? -6.936 11.374 23.918 1.00 66.19 70 THR A CA 1
ATOM 567 C C . THR A 1 70 ? -6.978 12.068 22.556 1.00 66.19 70 THR A C 1
ATOM 569 O O . THR A 1 70 ? -7.947 11.927 21.817 1.00 66.19 70 THR A O 1
ATOM 572 N N . ILE A 1 71 ? -5.930 12.806 22.185 1.00 68.56 71 ILE A N 1
ATOM 573 C CA . ILE A 1 71 ? -5.830 13.427 20.859 1.00 68.56 71 ILE A CA 1
ATOM 574 C C . ILE A 1 71 ? -5.444 12.389 19.796 1.00 68.56 71 ILE A C 1
ATOM 576 O O . ILE A 1 71 ? -6.014 12.383 18.709 1.00 68.56 71 ILE A O 1
ATOM 580 N N . GLU A 1 72 ? -4.526 11.473 20.105 1.00 66.19 72 GLU A N 1
ATOM 581 C CA . GLU A 1 72 ? -4.125 10.385 19.209 1.00 66.19 72 GLU A CA 1
ATOM 582 C C . GLU A 1 72 ? -5.311 9.466 18.873 1.00 66.19 72 GLU A C 1
ATOM 584 O O . GLU A 1 72 ? -5.447 9.027 17.733 1.00 66.19 72 GLU A O 1
ATOM 589 N N . SER A 1 73 ? -6.212 9.233 19.835 1.00 60.91 73 SER A N 1
ATOM 590 C CA . SER A 1 73 ? -7.443 8.463 19.628 1.00 60.91 73 SER A CA 1
ATOM 591 C C . SER A 1 73 ? -8.489 9.170 18.765 1.00 60.91 73 SER A C 1
ATOM 593 O O . SER A 1 73 ? -9.437 8.523 18.333 1.00 60.91 73 SER A O 1
ATOM 595 N N . HIS A 1 74 ? -8.356 10.480 18.529 1.00 65.69 74 HIS A N 1
ATOM 596 C CA . HIS A 1 74 ? -9.236 11.199 17.606 1.00 65.69 74 HIS A CA 1
ATOM 597 C C . HIS A 1 74 ? -8.784 11.084 16.144 1.00 65.69 74 HIS A C 1
ATOM 599 O O . HIS A 1 74 ? -9.561 11.405 15.245 1.00 65.69 74 HIS A O 1
ATOM 605 N N . TYR A 1 75 ? -7.560 10.619 15.877 1.00 73.75 75 TYR A N 1
ATOM 606 C CA . TYR A 1 75 ? -7.165 10.305 14.511 1.00 73.75 75 TYR A CA 1
ATOM 607 C C . TYR A 1 75 ? -7.829 9.014 14.066 1.00 73.75 75 TYR A C 1
ATOM 609 O O . TYR A 1 75 ? -7.802 8.008 14.772 1.00 73.75 75 TYR A O 1
ATOM 617 N N . MET A 1 76 ? -8.373 9.034 12.853 1.00 83.31 76 MET A N 1
ATOM 618 C CA . MET A 1 76 ? -8.802 7.809 12.204 1.00 83.31 76 MET A CA 1
ATOM 619 C C . MET A 1 76 ? -7.599 6.878 12.056 1.00 83.31 76 MET A C 1
ATOM 621 O O . MET A 1 76 ? -6.607 7.245 11.425 1.00 83.31 76 MET A O 1
ATOM 625 N N . LYS A 1 77 ? -7.707 5.668 12.603 1.00 87.69 77 LYS A N 1
ATOM 626 C CA . LYS A 1 77 ? -6.782 4.566 12.327 1.00 87.69 77 LYS A CA 1
ATOM 627 C C . LYS A 1 77 ? -7.518 3.490 11.549 1.00 87.69 77 LYS A C 1
ATOM 629 O O . LYS A 1 77 ? -8.623 3.112 11.928 1.00 87.69 77 LYS A O 1
ATOM 634 N N . ILE A 1 78 ? -6.919 3.009 10.467 1.00 91.75 78 ILE A N 1
ATOM 635 C CA . ILE A 1 78 ? -7.473 1.916 9.668 1.00 91.75 78 ILE A CA 1
ATOM 636 C C . ILE A 1 78 ? -6.509 0.737 9.725 1.00 91.75 78 ILE A C 1
ATOM 638 O O . ILE A 1 78 ? -5.347 0.848 9.335 1.00 91.75 78 ILE A O 1
ATOM 642 N N . ASP A 1 79 ? -7.014 -0.398 10.190 1.00 93.06 79 ASP A N 1
ATOM 643 C CA . ASP A 1 79 ? -6.293 -1.657 10.266 1.00 93.06 79 ASP A CA 1
ATOM 644 C C . ASP A 1 79 ? -6.968 -2.710 9.382 1.00 93.06 79 ASP A C 1
ATOM 646 O O . ASP A 1 79 ? -8.063 -3.192 9.684 1.00 93.06 79 ASP A O 1
ATOM 650 N N . LEU A 1 80 ? -6.313 -3.038 8.267 1.00 95.06 80 LEU A N 1
ATOM 651 C CA . LEU A 1 80 ? -6.742 -4.033 7.282 1.00 95.06 80 LEU A CA 1
ATOM 652 C C . LEU A 1 80 ? -5.855 -5.283 7.318 1.00 95.06 80 LEU A C 1
ATOM 654 O O . LEU A 1 80 ? -5.770 -6.006 6.322 1.00 95.06 80 LEU A O 1
ATOM 658 N N . GLN A 1 81 ? -5.168 -5.536 8.437 1.00 93.50 81 GLN A N 1
ATOM 659 C CA . GLN A 1 81 ? -4.216 -6.634 8.523 1.00 93.50 81 GLN A CA 1
ATOM 660 C C . GLN A 1 81 ? -4.873 -7.978 8.173 1.00 93.50 81 GLN A C 1
ATOM 662 O O . GLN A 1 81 ? -5.926 -8.326 8.708 1.00 93.50 81 GLN A O 1
ATOM 667 N N . PHE A 1 82 ? -4.270 -8.742 7.263 1.00 93.31 82 PHE A N 1
ATOM 668 C CA . PHE A 1 82 ? -4.780 -10.025 6.754 1.00 93.31 82 PHE A CA 1
ATOM 669 C C . PHE A 1 82 ? -6.196 -9.986 6.150 1.00 93.31 82 PHE A C 1
ATOM 671 O O . PHE A 1 82 ? -6.803 -11.044 5.941 1.00 93.31 82 PHE A O 1
ATOM 678 N N . ALA A 1 83 ? -6.749 -8.802 5.874 1.00 95.31 83 ALA A N 1
ATOM 679 C CA . ALA A 1 83 ? -8.063 -8.688 5.262 1.00 95.31 83 ALA A CA 1
ATOM 680 C C . ALA A 1 83 ? -8.011 -9.120 3.788 1.00 95.31 83 ALA A C 1
ATOM 682 O O . ALA A 1 83 ? -7.018 -8.906 3.088 1.00 95.31 83 ALA A O 1
ATOM 683 N N . ARG A 1 84 ? -9.088 -9.744 3.311 1.00 95.56 84 ARG A N 1
ATOM 684 C CA . ARG A 1 84 ? -9.241 -10.212 1.931 1.00 95.56 84 ARG A CA 1
ATOM 685 C C . ARG A 1 84 ? -10.500 -9.625 1.333 1.00 95.56 84 ARG A C 1
ATOM 687 O O . ARG A 1 84 ? -11.576 -9.804 1.895 1.00 95.56 84 ARG A O 1
ATOM 694 N N . ILE A 1 85 ? -10.351 -8.937 0.212 1.00 94.44 85 ILE A N 1
ATOM 695 C CA . ILE A 1 85 ? -11.435 -8.161 -0.386 1.00 94.44 85 ILE A CA 1
ATOM 696 C C . ILE A 1 85 ? -11.530 -8.464 -1.881 1.00 94.44 85 ILE A C 1
ATOM 698 O O . ILE A 1 85 ? -10.510 -8.599 -2.556 1.00 94.44 85 ILE A O 1
ATOM 702 N N . GLY A 1 86 ? -12.736 -8.565 -2.429 1.00 92.00 86 GLY A N 1
ATOM 703 C CA . GLY A 1 86 ? -12.931 -8.648 -3.876 1.00 92.00 86 GLY A CA 1
ATOM 704 C C . GLY A 1 86 ? -12.454 -7.369 -4.569 1.00 92.00 86 GLY A C 1
ATOM 705 O O . GLY A 1 86 ? -11.440 -7.353 -5.271 1.00 92.00 86 GLY A O 1
ATOM 706 N N . ARG A 1 87 ? -13.152 -6.262 -4.331 1.00 91.25 87 ARG A N 1
ATOM 707 C CA . ARG A 1 87 ? -12.915 -4.957 -4.951 1.00 91.25 87 ARG A CA 1
ATOM 708 C C . ARG A 1 87 ? -12.670 -3.884 -3.890 1.00 91.25 87 ARG A C 1
ATOM 710 O O . ARG A 1 87 ? -13.495 -3.679 -3.008 1.00 91.25 87 ARG A O 1
ATOM 717 N N . LEU A 1 88 ? -11.562 -3.157 -4.003 1.00 91.31 88 LEU A N 1
ATOM 718 C CA . LEU A 1 88 ? -11.259 -1.991 -3.170 1.00 91.31 88 LEU A CA 1
ATOM 719 C C . LEU A 1 88 ? -11.622 -0.711 -3.923 1.00 91.31 88 LEU A C 1
ATOM 721 O O . LEU A 1 88 ? -10.950 -0.368 -4.892 1.00 91.31 88 LEU A O 1
ATOM 725 N N . ARG A 1 89 ? -12.662 -0.000 -3.491 1.00 88.69 89 ARG A N 1
ATOM 726 C CA . ARG A 1 89 ? -13.037 1.313 -4.029 1.00 88.69 89 ARG A CA 1
ATOM 727 C C . ARG A 1 89 ? -12.628 2.391 -3.032 1.00 88.69 89 ARG A C 1
ATOM 729 O O . ARG A 1 89 ? -13.086 2.372 -1.898 1.00 88.69 89 ARG A O 1
ATOM 736 N N . ASP A 1 90 ? -11.783 3.325 -3.446 1.00 87.88 90 ASP A N 1
ATOM 737 C CA . ASP A 1 90 ? -11.202 4.309 -2.533 1.00 87.88 90 ASP A CA 1
ATOM 738 C C . ASP A 1 90 ? -10.899 5.667 -3.184 1.00 87.88 90 ASP A C 1
ATOM 740 O O . ASP A 1 90 ? -10.884 5.805 -4.410 1.00 87.88 90 ASP A O 1
ATOM 744 N N . ASP A 1 91 ? -10.626 6.673 -2.347 1.00 85.25 91 ASP A N 1
ATOM 745 C CA . ASP A 1 91 ? -10.044 7.949 -2.765 1.00 85.25 91 ASP A CA 1
ATOM 746 C C . ASP A 1 91 ? -8.912 8.438 -1.842 1.00 85.25 91 ASP A C 1
ATOM 748 O O . ASP A 1 91 ? -8.785 8.005 -0.699 1.00 85.25 91 ASP A O 1
ATOM 752 N N . GLU A 1 92 ? -8.062 9.350 -2.342 1.00 84.06 92 GLU A N 1
ATOM 753 C CA . GLU A 1 92 ? -6.865 9.823 -1.617 1.00 84.06 92 GLU A CA 1
ATOM 754 C C . GLU A 1 92 ? -7.228 10.534 -0.302 1.00 84.06 92 GLU A C 1
ATOM 756 O O . GLU A 1 92 ? -6.432 10.540 0.631 1.00 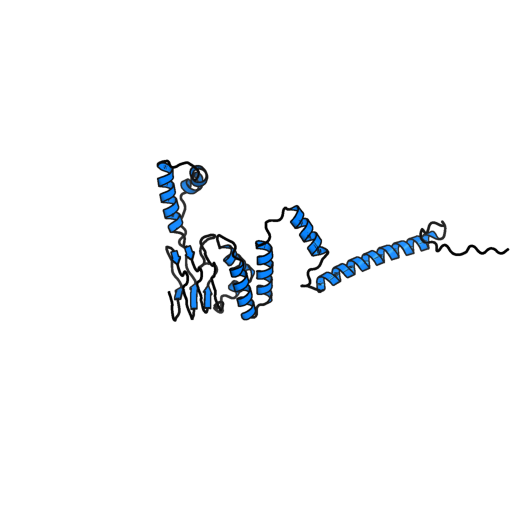84.06 92 GLU A O 1
ATOM 761 N N . GLN A 1 93 ? -8.426 11.118 -0.209 1.00 82.00 93 GLN A N 1
ATOM 762 C CA . GLN A 1 93 ? -8.861 11.899 0.953 1.00 82.00 93 GLN A CA 1
ATOM 763 C C . GLN A 1 93 ? -9.426 11.023 2.075 1.00 82.00 93 GLN A C 1
ATOM 765 O O . GLN A 1 93 ? -9.426 11.440 3.233 1.00 82.00 93 GLN A O 1
ATOM 770 N N . SER A 1 94 ? -9.894 9.823 1.737 1.00 86.06 94 SER A N 1
ATOM 771 C CA . SER A 1 94 ? -10.558 8.920 2.674 1.00 86.06 94 SER A CA 1
ATOM 772 C C . SER A 1 94 ? -9.583 8.063 3.485 1.00 86.06 94 SER A C 1
ATOM 774 O O . SER A 1 94 ? -9.981 7.464 4.481 1.00 86.06 94 SER A O 1
ATOM 776 N N . TRP A 1 95 ? -8.304 8.028 3.100 1.00 89.00 95 TRP A N 1
ATOM 777 C CA . TRP A 1 95 ? -7.255 7.330 3.843 1.00 89.00 95 TRP A CA 1
ATOM 778 C C . TRP A 1 95 ? -6.723 8.155 5.018 1.00 89.00 95 TRP A C 1
ATOM 780 O O . TRP A 1 95 ? -6.565 9.370 4.881 1.00 89.00 95 TRP A O 1
ATOM 790 N N . PRO A 1 96 ? -6.390 7.514 6.154 1.00 89.31 96 PRO A N 1
ATOM 791 C CA . PRO A 1 96 ? -5.951 8.198 7.363 1.00 89.31 96 PRO A CA 1
ATOM 792 C C . PRO A 1 96 ? -4.587 8.875 7.180 1.00 89.31 96 PRO A C 1
ATOM 794 O O . PRO A 1 96 ? -3.855 8.619 6.221 1.00 89.31 96 PRO A O 1
ATOM 797 N N . GLU A 1 97 ? -4.218 9.731 8.133 1.00 86.12 97 GLU A N 1
ATOM 798 C CA . GLU A 1 97 ? -2.883 10.330 8.160 1.00 86.12 97 GLU A CA 1
ATOM 799 C C . GLU A 1 97 ? -1.761 9.277 8.249 1.00 86.12 97 GLU A C 1
ATOM 801 O O . GLU A 1 97 ? -1.953 8.110 8.602 1.00 86.12 97 GLU A O 1
ATOM 806 N N . LYS A 1 98 ? -0.538 9.707 7.929 1.00 87.00 98 LYS A N 1
ATOM 807 C CA . LYS A 1 98 ? 0.642 8.841 7.948 1.00 87.00 98 LYS A CA 1
ATOM 808 C C . LYS A 1 98 ? 0.817 8.152 9.313 1.00 87.00 98 LYS A C 1
ATOM 810 O O . LYS A 1 98 ? 0.686 8.789 10.351 1.00 87.00 98 LYS A O 1
ATOM 815 N N . ASN A 1 99 ? 1.226 6.884 9.281 1.00 86.50 99 ASN A N 1
ATOM 816 C CA . ASN A 1 99 ? 1.405 5.955 10.404 1.00 86.50 99 ASN A CA 1
ATOM 817 C C . ASN A 1 99 ? 0.104 5.411 11.021 1.00 86.50 99 ASN A C 1
ATOM 819 O O . ASN A 1 99 ? 0.183 4.591 11.931 1.00 86.50 99 ASN A O 1
ATOM 823 N N . ASN A 1 100 ? -1.069 5.803 10.514 1.00 88.94 100 ASN A N 1
ATOM 824 C CA . ASN A 1 100 ? -2.370 5.336 11.004 1.00 88.94 100 ASN A CA 1
ATOM 825 C C . ASN A 1 100 ? -3.038 4.311 10.066 1.00 88.94 100 ASN A C 1
ATOM 827 O O . ASN A 1 100 ? -4.242 4.079 10.164 1.00 88.94 100 ASN A O 1
ATOM 831 N N . LEU A 1 101 ? -2.270 3.703 9.156 1.00 92.44 101 LEU A N 1
ATOM 832 C CA . LEU A 1 101 ? -2.749 2.708 8.196 1.00 92.44 101 LEU A CA 1
ATOM 833 C C . LEU A 1 101 ? -1.946 1.408 8.306 1.00 92.44 101 LEU A C 1
ATOM 835 O O . LEU A 1 101 ? -0.741 1.415 8.062 1.00 92.44 101 LEU A O 1
ATOM 839 N N . ASN A 1 102 ? -2.606 0.289 8.597 1.00 93.44 102 ASN A N 1
ATOM 840 C CA . ASN A 1 102 ? -1.993 -1.037 8.549 1.00 93.44 102 ASN A CA 1
ATOM 841 C C . ASN A 1 102 ? -2.576 -1.860 7.392 1.00 93.44 102 ASN A C 1
ATOM 843 O O . ASN A 1 102 ? -3.784 -2.073 7.327 1.00 93.44 102 ASN A O 1
ATOM 847 N N . LEU A 1 103 ? -1.709 -2.311 6.481 1.00 95.00 103 LEU A N 1
ATOM 848 C CA . LEU A 1 103 ? -2.062 -3.139 5.319 1.00 95.00 103 LEU A CA 1
ATOM 849 C C . LEU A 1 103 ? -1.287 -4.466 5.309 1.00 95.00 103 LEU A C 1
ATOM 851 O O . LEU A 1 103 ? -1.214 -5.118 4.273 1.00 95.00 103 LEU A O 1
ATOM 855 N N . ASP A 1 104 ? -0.645 -4.852 6.411 1.00 92.94 104 ASP A N 1
ATOM 856 C CA . ASP A 1 104 ? 0.153 -6.079 6.449 1.00 92.94 104 ASP A CA 1
ATOM 857 C C . ASP A 1 104 ? -0.706 -7.320 6.135 1.00 92.94 104 ASP A C 1
ATOM 859 O O . ASP A 1 104 ? -1.740 -7.564 6.753 1.00 92.94 104 ASP A O 1
ATOM 863 N N . GLY A 1 105 ? -0.330 -8.079 5.105 1.00 91.31 105 GLY A N 1
ATOM 864 C CA . GLY A 1 105 ? -1.101 -9.230 4.634 1.00 91.31 105 GLY A CA 1
ATOM 865 C C . GLY A 1 105 ? -2.446 -8.882 3.985 1.00 91.31 105 GLY A C 1
ATOM 866 O O . GLY A 1 105 ? -3.249 -9.786 3.746 1.00 91.31 105 GLY A O 1
ATOM 867 N N . PHE A 1 106 ? -2.710 -7.605 3.700 1.00 95.44 106 PHE A N 1
ATOM 868 C CA . PHE A 1 106 ? -3.916 -7.162 3.008 1.00 95.44 106 PHE A CA 1
ATOM 869 C C . PHE A 1 106 ? -3.904 -7.622 1.545 1.00 95.44 106 PHE A C 1
ATOM 871 O O . PHE A 1 106 ? -2.916 -7.442 0.826 1.00 95.44 106 PHE A O 1
ATOM 878 N N . ILE A 1 107 ? -5.011 -8.214 1.092 1.00 95.06 107 ILE A N 1
ATOM 879 C CA . ILE A 1 107 ? -5.173 -8.746 -0.265 1.00 95.06 107 ILE A CA 1
ATOM 880 C C . ILE A 1 107 ? -6.485 -8.230 -0.854 1.00 95.06 107 ILE A C 1
ATOM 882 O O . ILE A 1 107 ? -7.541 -8.309 -0.228 1.00 95.06 107 ILE A O 1
ATOM 886 N N . TYR A 1 108 ? -6.426 -7.758 -2.096 1.00 94.56 108 TYR A N 1
ATOM 887 C CA . TYR A 1 108 ? -7.589 -7.315 -2.862 1.00 94.56 108 TYR A CA 1
ATOM 888 C C . TYR A 1 108 ? -7.478 -7.763 -4.319 1.00 94.56 108 TYR A C 1
ATOM 890 O O . TYR A 1 108 ? -6.380 -7.785 -4.872 1.00 94.56 108 TYR A O 1
ATOM 898 N N . GLN A 1 109 ? -8.587 -8.140 -4.954 1.00 92.56 109 GLN A N 1
ATOM 899 C CA . GLN A 1 109 ? -8.538 -8.691 -6.315 1.00 92.56 109 GLN A CA 1
ATOM 900 C C . GLN A 1 109 ? -8.556 -7.604 -7.392 1.00 92.56 109 GLN A C 1
ATOM 902 O O . GLN A 1 109 ? -7.928 -7.776 -8.437 1.00 92.56 109 GLN A O 1
ATOM 907 N N . LYS A 1 110 ? -9.287 -6.508 -7.156 1.00 90.06 110 LYS A N 1
ATOM 908 C CA . LYS A 1 110 ? -9.456 -5.395 -8.100 1.00 90.06 110 LYS A CA 1
ATOM 909 C C . LYS A 1 110 ? -9.512 -4.046 -7.390 1.00 90.06 110 LYS A C 1
ATOM 911 O O . LYS A 1 110 ? -9.966 -3.951 -6.250 1.00 90.06 110 LYS A O 1
ATOM 916 N N . LEU A 1 111 ? -9.118 -3.001 -8.100 1.00 88.81 111 LEU A N 1
ATOM 917 C CA . LEU A 1 111 ? -9.324 -1.608 -7.741 1.00 88.81 111 LEU A CA 1
ATOM 918 C C . LEU A 1 111 ? -10.626 -1.113 -8.388 1.00 88.81 111 LEU A C 1
ATOM 920 O O . LEU A 1 111 ? -10.833 -1.159 -9.604 1.00 88.81 111 LEU A O 1
ATOM 924 N N . GLY A 1 112 ? -11.544 -0.640 -7.553 1.00 75.94 112 GLY A N 1
ATOM 925 C CA . GLY A 1 112 ? -12.794 -0.030 -7.972 1.00 75.94 112 GLY A CA 1
ATOM 926 C C . GLY A 1 112 ? -12.509 1.220 -8.794 1.00 75.94 112 GLY A C 1
ATOM 927 O O . GLY A 1 112 ? -11.871 2.156 -8.321 1.00 75.94 112 GLY A O 1
ATOM 928 N N . THR A 1 113 ? -12.982 1.227 -10.038 1.00 62.03 113 THR A N 1
ATOM 929 C CA . THR A 1 113 ? -12.932 2.405 -10.905 1.00 62.03 113 THR A CA 1
ATOM 930 C C . THR A 1 113 ? -14.325 3.002 -10.888 1.00 62.03 113 THR A C 1
ATOM 932 O O . THR A 1 113 ? -15.252 2.404 -11.418 1.00 62.03 113 THR A O 1
ATOM 935 N N . ASP A 1 114 ? -14.496 4.131 -10.217 1.00 58.81 114 ASP A N 1
ATOM 936 C CA . ASP A 1 114 ? -15.593 5.025 -10.568 1.00 58.81 114 ASP A CA 1
ATOM 937 C C . ASP A 1 114 ? -15.066 5.871 -11.737 1.00 58.81 114 ASP A C 1
ATOM 939 O O . ASP A 1 114 ? -13.911 6.307 -11.690 1.00 58.81 114 ASP A O 1
ATOM 943 N N . ASP A 1 115 ? -15.844 6.064 -12.801 1.00 50.56 115 ASP A N 1
ATOM 944 C CA . ASP A 1 115 ? -15.381 6.644 -14.079 1.00 50.56 115 ASP A CA 1
ATOM 945 C C . ASP A 1 115 ? -14.764 8.052 -13.933 1.00 50.56 115 ASP A C 1
ATOM 947 O O . ASP A 1 115 ? -14.027 8.528 -14.796 1.00 50.56 115 ASP A O 1
ATOM 951 N N . ASN A 1 116 ? -14.981 8.698 -12.784 1.00 51.47 116 ASN A N 1
ATOM 952 C CA . ASN A 1 116 ? -14.417 9.994 -12.412 1.00 51.47 116 ASN A CA 1
ATOM 953 C C . ASN A 1 116 ? -13.052 9.924 -11.691 1.00 51.47 116 ASN A C 1
ATOM 955 O O . ASN A 1 116 ? -12.480 10.960 -11.354 1.00 51.47 116 ASN A O 1
ATOM 959 N N . ILE A 1 117 ? -12.512 8.730 -11.430 1.00 56.19 117 ILE A N 1
ATOM 960 C CA . ILE A 1 117 ? -11.384 8.503 -10.513 1.00 56.19 117 ILE A CA 1
ATOM 961 C C . ILE A 1 117 ? -10.220 7.782 -11.218 1.00 56.19 117 ILE A C 1
ATOM 963 O O . ILE A 1 117 ? -9.611 6.837 -10.721 1.00 56.19 117 ILE A O 1
ATOM 967 N N . LYS A 1 118 ? -9.849 8.256 -12.409 1.00 54.41 118 LYS A N 1
ATOM 968 C CA . LYS A 1 118 ? -8.674 7.743 -13.136 1.00 54.41 118 LYS A CA 1
ATOM 969 C C . LYS A 1 118 ? -7.353 8.005 -12.384 1.00 54.41 118 LYS A C 1
ATOM 971 O O . LYS A 1 118 ? -6.412 7.227 -12.487 1.00 54.41 118 LYS A O 1
ATOM 976 N N . VAL A 1 119 ? -7.309 9.070 -11.574 1.00 54.75 119 VAL A N 1
ATOM 977 C CA . VAL A 1 119 ? -6.126 9.535 -10.815 1.00 54.75 119 VAL A CA 1
ATOM 978 C C . VAL A 1 119 ? -5.670 8.538 -9.740 1.00 54.75 119 VAL A C 1
ATOM 980 O O . VAL A 1 119 ? -4.489 8.498 -9.399 1.00 54.75 119 VAL A O 1
ATOM 983 N N . LEU A 1 120 ? -6.575 7.697 -9.230 1.00 61.72 120 LEU A N 1
ATOM 984 C CA . LEU A 1 120 ? -6.239 6.697 -8.212 1.00 61.72 120 LEU A CA 1
ATOM 985 C C . LEU A 1 120 ? -5.700 5.385 -8.784 1.00 61.72 120 LEU A C 1
ATOM 987 O O . LEU A 1 120 ? -5.280 4.534 -8.009 1.00 61.72 120 LEU A O 1
ATOM 991 N N . LYS A 1 121 ? -5.641 5.212 -10.108 1.00 68.56 121 LYS A N 1
ATOM 992 C CA . LYS A 1 121 ? -4.885 4.103 -10.717 1.00 68.56 121 LYS A CA 1
ATOM 993 C C . LYS A 1 121 ? -3.418 4.443 -10.972 1.00 68.56 121 LYS A C 1
ATOM 995 O O . LYS A 1 121 ? -2.623 3.540 -11.188 1.00 68.56 121 LYS A O 1
ATOM 1000 N N . ASP A 1 122 ? -3.055 5.723 -10.890 1.00 82.88 122 ASP A N 1
ATOM 1001 C CA . ASP A 1 122 ? -1.682 6.172 -11.097 1.00 82.88 122 ASP A CA 1
ATOM 1002 C C . ASP A 1 122 ? -0.728 5.563 -10.055 1.00 82.88 122 ASP A C 1
ATOM 1004 O O . ASP A 1 122 ? -0.982 5.608 -8.840 1.00 82.88 122 ASP A O 1
ATOM 1008 N N . ALA A 1 123 ? 0.405 5.040 -10.531 1.00 86.00 123 ALA A N 1
ATOM 1009 C CA . ALA A 1 123 ? 1.434 4.428 -9.700 1.00 86.00 123 ALA A CA 1
ATOM 1010 C C . ALA A 1 123 ? 1.906 5.391 -8.606 1.00 86.00 123 ALA A C 1
ATOM 1012 O O . ALA A 1 123 ? 2.061 5.004 -7.447 1.00 86.00 123 ALA A O 1
ATOM 1013 N N . LYS A 1 124 ? 2.069 6.678 -8.931 1.00 88.50 124 LYS A N 1
ATOM 1014 C CA . LYS A 1 124 ? 2.542 7.688 -7.978 1.00 88.50 124 LYS A CA 1
ATOM 1015 C C . LYS A 1 124 ? 1.561 7.912 -6.829 1.00 88.50 124 LYS A C 1
ATOM 1017 O O . LYS A 1 124 ? 1.994 8.021 -5.679 1.00 88.50 124 LYS A O 1
ATOM 1022 N N . THR A 1 125 ? 0.263 7.984 -7.115 1.00 87.75 125 THR A N 1
ATOM 1023 C CA . THR A 1 125 ? -0.786 8.123 -6.091 1.00 87.75 125 THR A CA 1
ATOM 1024 C C . THR A 1 125 ? -0.809 6.895 -5.187 1.00 87.75 125 THR A C 1
ATOM 1026 O O . THR A 1 125 ? -0.783 7.023 -3.963 1.00 87.75 125 THR A O 1
ATOM 1029 N N . ARG A 1 126 ? -0.744 5.694 -5.770 1.00 90.50 126 ARG A N 1
ATOM 1030 C CA . ARG A 1 126 ? -0.728 4.446 -5.000 1.00 90.50 126 ARG A CA 1
ATOM 1031 C C . ARG A 1 126 ? 0.542 4.259 -4.170 1.00 90.50 126 ARG A C 1
ATOM 1033 O O . ARG A 1 126 ? 0.462 3.778 -3.045 1.00 90.50 126 ARG A O 1
ATOM 1040 N N . LEU A 1 127 ? 1.696 4.724 -4.647 1.00 91.94 127 LEU A N 1
ATOM 1041 C CA . LEU A 1 127 ? 2.929 4.762 -3.852 1.00 91.94 127 LEU A CA 1
ATOM 1042 C C . LEU A 1 127 ? 2.807 5.682 -2.639 1.00 91.94 127 LEU A C 1
ATOM 1044 O O . LEU A 1 127 ? 3.323 5.354 -1.573 1.00 91.94 127 LEU A O 1
ATOM 1048 N N . LYS A 1 128 ? 2.146 6.840 -2.773 1.00 90.81 128 LYS A N 1
ATOM 1049 C CA . LYS A 1 128 ? 1.881 7.706 -1.613 1.00 90.81 128 LYS A CA 1
ATOM 1050 C C . LYS A 1 128 ? 1.004 6.992 -0.591 1.00 90.81 128 LYS A C 1
ATOM 1052 O O . LYS A 1 128 ? 1.322 7.057 0.591 1.00 90.81 128 LYS A O 1
ATOM 1057 N N . TRP A 1 129 ? -0.037 6.301 -1.052 1.00 91.81 129 TRP A N 1
ATOM 1058 C CA . TRP A 1 129 ? -0.923 5.509 -0.202 1.00 91.81 129 TRP A CA 1
ATOM 1059 C C . TRP A 1 129 ? -0.166 4.407 0.556 1.00 91.81 129 TRP A C 1
ATOM 1061 O O . TRP A 1 129 ? -0.240 4.364 1.781 1.00 91.81 129 TRP A O 1
ATOM 1071 N N . LEU A 1 130 ? 0.667 3.604 -0.119 1.00 92.25 130 LEU A N 1
ATOM 1072 C CA . LEU A 1 130 ? 1.510 2.591 0.541 1.00 92.25 130 LEU A CA 1
ATOM 1073 C C . LEU A 1 130 ? 2.474 3.201 1.576 1.00 92.25 130 LEU A C 1
ATOM 1075 O O . LEU A 1 130 ? 2.794 2.587 2.588 1.00 92.25 130 LEU A O 1
ATOM 1079 N N . ARG A 1 131 ? 2.920 4.443 1.365 1.00 91.00 131 ARG A N 1
ATOM 1080 C CA . ARG A 1 131 ? 3.806 5.173 2.291 1.00 91.00 131 ARG A CA 1
ATOM 1081 C C . ARG A 1 131 ? 3.088 5.814 3.481 1.00 91.00 131 ARG A C 1
ATOM 1083 O O . ARG A 1 131 ? 3.759 6.432 4.314 1.00 91.00 131 ARG A O 1
ATOM 1090 N N . LEU A 1 132 ? 1.762 5.687 3.569 1.00 90.38 132 LEU A N 1
ATOM 1091 C CA . LEU A 1 132 ? 1.011 6.004 4.785 1.00 90.38 132 LEU A CA 1
ATOM 1092 C C . LEU A 1 132 ? 1.224 4.945 5.871 1.00 90.38 132 LEU A C 1
ATOM 1094 O O . LEU A 1 132 ? 1.004 5.248 7.042 1.00 90.38 132 LEU A O 1
ATOM 1098 N N . GLN A 1 133 ? 1.678 3.740 5.510 1.00 90.00 133 GLN A N 1
ATOM 1099 C CA . GLN A 1 133 ? 1.970 2.681 6.470 1.00 90.00 133 GLN A CA 1
ATOM 1100 C C . GLN A 1 133 ? 3.113 3.084 7.425 1.00 90.00 133 GLN A C 1
ATOM 1102 O O . GLN A 1 133 ? 4.062 3.750 6.995 1.00 90.00 133 GLN A O 1
ATOM 1107 N N . PRO A 1 134 ? 3.045 2.701 8.716 1.00 86.25 134 PRO A N 1
ATOM 1108 C CA . PRO A 1 134 ? 4.103 2.996 9.684 1.00 86.25 134 PRO A CA 1
ATOM 1109 C C . PRO A 1 134 ? 5.401 2.248 9.359 1.00 86.25 134 PRO A C 1
ATOM 1111 O O . PRO A 1 134 ? 6.495 2.780 9.551 1.00 86.25 134 PRO A O 1
ATOM 1114 N N . GLU A 1 135 ? 5.270 1.034 8.829 1.00 87.00 135 GLU A N 1
ATOM 1115 C CA . GLU A 1 135 ? 6.369 0.151 8.458 1.00 87.00 135 GLU A CA 1
ATOM 1116 C C . GLU A 1 135 ? 6.303 -0.211 6.974 1.00 87.00 135 GLU A C 1
ATOM 1118 O O . GLU A 1 135 ? 5.260 -0.112 6.323 1.00 87.00 135 GLU A O 1
ATOM 1123 N N . PHE A 1 136 ? 7.452 -0.604 6.426 1.00 86.62 136 PHE A N 1
ATOM 1124 C CA . PHE A 1 136 ? 7.561 -1.038 5.042 1.00 86.62 136 PHE A CA 1
ATOM 1125 C C . PHE A 1 136 ? 7.279 -2.539 4.937 1.00 86.62 136 PHE A C 1
ATOM 1127 O O . PHE A 1 136 ? 8.007 -3.347 5.512 1.00 86.62 136 PHE A O 1
ATOM 1134 N N . PHE A 1 137 ? 6.277 -2.905 4.137 1.00 89.38 137 PHE A N 1
ATOM 1135 C CA . PHE A 1 137 ? 5.908 -4.294 3.879 1.00 89.38 137 PHE A CA 1
ATOM 1136 C C . PHE A 1 137 ? 6.110 -4.618 2.389 1.00 89.38 137 PHE A C 1
ATOM 1138 O O . PHE A 1 137 ? 5.365 -4.105 1.558 1.00 89.38 137 PHE A O 1
ATOM 1145 N N . PRO A 1 138 ? 7.082 -5.471 2.006 1.00 90.00 138 PRO A N 1
ATOM 1146 C CA . PRO A 1 138 ? 7.307 -5.827 0.599 1.00 90.00 138 PRO A CA 1
ATOM 1147 C C . PRO A 1 138 ? 6.060 -6.402 -0.091 1.00 90.00 138 PRO A C 1
ATOM 1149 O O . PRO A 1 138 ? 5.799 -6.103 -1.257 1.00 90.00 138 PRO A O 1
ATOM 1152 N N . GLN A 1 139 ? 5.270 -7.187 0.649 1.00 93.25 139 GLN A N 1
ATOM 1153 C CA . GLN A 1 139 ? 4.067 -7.854 0.149 1.00 93.25 139 GLN A CA 1
ATOM 1154 C C . GLN A 1 139 ? 3.011 -6.865 -0.363 1.00 93.25 139 GLN A C 1
ATOM 1156 O O . GLN A 1 139 ? 2.376 -7.141 -1.378 1.00 93.25 139 GLN A O 1
ATOM 1161 N N . THR A 1 140 ? 2.841 -5.700 0.271 1.00 94.06 140 THR A N 1
ATOM 1162 C CA . THR A 1 140 ? 1.803 -4.736 -0.136 1.00 94.06 140 THR A CA 1
ATOM 1163 C C . THR A 1 140 ? 2.122 -4.087 -1.484 1.00 94.06 140 THR A C 1
ATOM 1165 O O . THR A 1 140 ? 1.215 -3.809 -2.273 1.00 94.06 140 THR A O 1
ATOM 1168 N N . TYR A 1 141 ? 3.411 -3.927 -1.800 1.00 94.25 141 TYR A N 1
ATOM 1169 C CA . TYR A 1 141 ? 3.886 -3.463 -3.106 1.00 94.25 141 TYR A CA 1
ATOM 1170 C C . TYR A 1 141 ? 3.691 -4.527 -4.189 1.00 94.25 141 TYR A C 1
ATOM 1172 O O . TYR A 1 141 ? 3.268 -4.206 -5.298 1.00 94.25 141 TYR A O 1
ATOM 1180 N N . GLU A 1 142 ? 3.994 -5.789 -3.879 1.00 94.56 142 GLU A N 1
ATOM 1181 C CA . GLU A 1 142 ? 3.823 -6.907 -4.814 1.00 94.56 142 GLU A CA 1
ATOM 1182 C C . GLU A 1 142 ? 2.350 -7.149 -5.140 1.00 94.56 142 GLU A C 1
ATOM 1184 O O . GLU A 1 142 ? 2.004 -7.252 -6.316 1.00 94.56 142 GLU A O 1
ATOM 1189 N N . GLN A 1 143 ? 1.480 -7.126 -4.125 1.00 95.56 143 GLN A N 1
ATOM 1190 C CA . GLN A 1 143 ? 0.032 -7.223 -4.295 1.00 95.56 143 GLN A CA 1
ATOM 1191 C C . GLN A 1 143 ? -0.495 -6.131 -5.232 1.00 95.56 143 GLN A C 1
ATOM 1193 O O . GLN A 1 143 ? -1.237 -6.420 -6.169 1.00 95.56 143 GLN A O 1
ATOM 1198 N N . LEU A 1 144 ? -0.096 -4.875 -5.008 1.00 94.44 144 LEU A N 1
ATOM 1199 C CA . LEU A 1 144 ? -0.514 -3.760 -5.855 1.00 94.44 144 LEU A CA 1
ATOM 1200 C C . LEU A 1 144 ? -0.026 -3.929 -7.300 1.00 94.44 144 LEU A C 1
ATOM 1202 O O . LEU A 1 144 ? -0.800 -3.729 -8.235 1.00 94.44 144 LEU A O 1
ATOM 1206 N N . ALA A 1 145 ? 1.241 -4.301 -7.492 1.00 93.94 145 ALA A N 1
ATOM 1207 C CA . ALA A 1 145 ? 1.804 -4.512 -8.822 1.00 93.94 145 ALA A CA 1
ATOM 1208 C C . ALA A 1 145 ? 1.088 -5.649 -9.572 1.00 93.94 145 ALA A C 1
ATOM 1210 O O . ALA A 1 145 ? 0.807 -5.525 -10.765 1.00 93.94 145 ALA A O 1
ATOM 1211 N N . GLU A 1 146 ? 0.746 -6.738 -8.881 1.00 94.88 146 GLU A N 1
ATOM 1212 C CA . GLU A 1 146 ? -0.007 -7.846 -9.467 1.00 94.88 146 GLU A CA 1
ATOM 1213 C C . GLU A 1 146 ? -1.414 -7.412 -9.900 1.00 94.88 146 GLU A C 1
ATOM 1215 O O . GLU A 1 146 ? -1.842 -7.731 -11.013 1.00 94.88 146 GLU A O 1
ATOM 1220 N N . VAL A 1 147 ? -2.116 -6.650 -9.057 1.00 93.25 147 VAL A N 1
ATOM 1221 C CA . VAL A 1 147 ? -3.458 -6.138 -9.366 1.00 93.25 147 VAL A CA 1
ATOM 1222 C C . VAL A 1 147 ? -3.416 -5.169 -10.549 1.00 93.25 147 VAL A C 1
ATOM 1224 O O . VAL A 1 147 ? -4.185 -5.344 -11.491 1.00 93.25 147 VAL A O 1
ATOM 1227 N N . L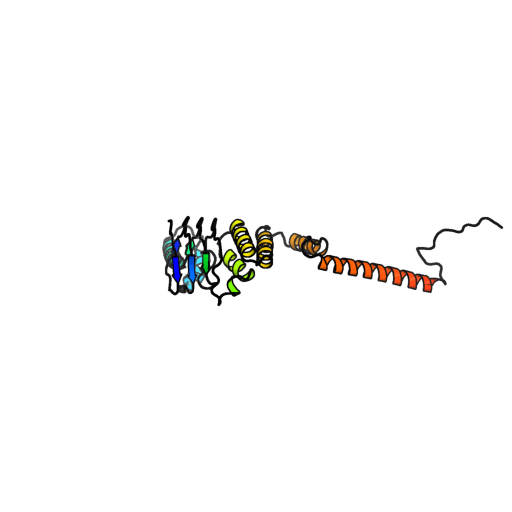EU A 1 148 ? -2.479 -4.215 -10.576 1.00 90.31 148 LEU A N 1
ATOM 1228 C CA . LEU A 1 148 ? -2.322 -3.275 -11.697 1.00 90.31 148 LEU A CA 1
ATOM 1229 C C . LEU A 1 148 ? -2.033 -3.997 -13.019 1.00 90.31 148 LEU A C 1
ATOM 1231 O O . LEU A 1 148 ? -2.633 -3.687 -14.049 1.00 90.31 148 LEU A O 1
ATOM 1235 N N . LYS A 1 149 ? -1.185 -5.032 -12.985 1.00 91.12 149 LYS A N 1
ATOM 1236 C CA . LYS A 1 149 ? -0.911 -5.870 -14.157 1.00 91.12 149 LYS A CA 1
ATOM 1237 C C . LYS A 1 149 ? -2.168 -6.601 -14.642 1.00 91.12 149 LYS A C 1
ATOM 1239 O O . LYS A 1 149 ? -2.406 -6.650 -15.847 1.00 91.12 149 LYS A O 1
ATOM 1244 N N . LYS A 1 150 ? -2.975 -7.152 -13.727 1.00 90.44 150 LYS A N 1
ATOM 1245 C CA . LYS A 1 150 ? -4.257 -7.812 -14.047 1.00 90.44 150 LYS A CA 1
ATOM 1246 C C . LYS A 1 150 ? -5.297 -6.841 -14.613 1.00 90.44 150 LYS A C 1
ATOM 1248 O O . LYS A 1 150 ? -6.128 -7.256 -15.413 1.00 90.44 150 LYS A O 1
ATOM 1253 N N . GLU A 1 151 ? -5.238 -5.569 -14.234 1.00 87.00 151 GLU A N 1
ATOM 1254 C CA . GLU A 1 151 ? -6.110 -4.514 -14.762 1.00 87.00 151 GLU A CA 1
ATOM 1255 C C . GLU A 1 151 ? -5.645 -3.913 -16.097 1.00 87.00 151 GLU A C 1
ATOM 1257 O O . GLU A 1 151 ? -6.341 -3.064 -16.652 1.00 87.00 151 GLU A O 1
ATOM 1262 N N . GLY A 1 152 ? -4.514 -4.373 -16.642 1.00 87.38 152 GLY A N 1
ATOM 1263 C CA . GLY A 1 152 ? -4.002 -3.934 -17.940 1.00 87.38 152 GLY A CA 1
ATOM 1264 C C . GLY A 1 152 ? -3.039 -2.748 -17.887 1.00 87.38 152 GLY A C 1
ATOM 1265 O O . GLY A 1 152 ? -2.776 -2.161 -18.933 1.00 87.38 152 GLY A O 1
ATOM 1266 N N . ASP A 1 153 ? -2.481 -2.416 -16.715 1.00 87.06 153 ASP A N 1
ATOM 1267 C CA . ASP A 1 153 ? -1.452 -1.378 -16.551 1.00 87.06 153 ASP A CA 1
ATOM 1268 C C . ASP A 1 153 ? -0.100 -1.976 -16.092 1.00 87.06 153 ASP A C 1
ATOM 1270 O O . ASP A 1 153 ? 0.297 -1.885 -14.922 1.00 87.06 153 ASP A O 1
ATOM 1274 N N . PRO A 1 154 ? 0.624 -2.663 -17.000 1.00 87.94 154 PRO A N 1
ATOM 1275 C CA . PRO A 1 154 ? 1.914 -3.273 -16.681 1.00 87.94 154 PRO A CA 1
ATOM 1276 C C . PRO A 1 154 ? 3.027 -2.238 -16.443 1.00 87.94 154 PRO A C 1
ATOM 1278 O O . PRO A 1 154 ? 3.999 -2.540 -15.742 1.00 87.94 154 PRO A O 1
ATOM 1281 N N . ASP A 1 155 ? 2.896 -1.031 -16.999 1.00 87.88 155 ASP A N 1
ATOM 1282 C CA . ASP A 1 155 ? 3.867 0.049 -16.820 1.00 87.88 155 ASP A CA 1
ATOM 1283 C C . ASP A 1 155 ? 3.809 0.581 -15.384 1.00 87.88 155 ASP A C 1
ATOM 1285 O O . ASP A 1 155 ? 4.847 0.645 -14.713 1.00 87.88 155 ASP A O 1
ATOM 1289 N N . ALA A 1 156 ? 2.604 0.847 -14.862 1.00 88.56 156 ALA A N 1
ATOM 1290 C CA . ALA A 1 156 ? 2.408 1.212 -13.463 1.00 88.56 156 ALA A CA 1
ATOM 1291 C C . ALA A 1 156 ? 2.898 0.106 -12.518 1.00 88.56 156 ALA A C 1
ATOM 1293 O O . ALA A 1 156 ? 3.619 0.386 -11.560 1.00 88.56 156 ALA A O 1
ATOM 1294 N N . ALA A 1 157 ? 2.590 -1.164 -12.812 1.00 90.75 157 ALA A N 1
ATOM 1295 C CA . ALA A 1 157 ? 3.079 -2.300 -12.027 1.00 90.75 157 ALA A CA 1
ATOM 1296 C C . ALA A 1 157 ? 4.618 -2.343 -11.953 1.00 90.75 157 ALA A C 1
ATOM 1298 O O . ALA A 1 157 ? 5.195 -2.550 -10.882 1.00 90.75 157 ALA A O 1
ATOM 1299 N N . THR A 1 158 ? 5.291 -2.100 -13.080 1.00 90.69 158 THR A N 1
ATOM 1300 C CA . THR A 1 158 ? 6.757 -2.044 -13.149 1.00 90.69 158 THR A CA 1
ATOM 1301 C C . THR A 1 158 ? 7.309 -0.890 -12.313 1.00 90.69 158 THR A C 1
ATOM 1303 O O . THR A 1 158 ? 8.287 -1.065 -11.583 1.00 90.69 158 THR A O 1
ATOM 1306 N N . GLU A 1 159 ? 6.672 0.282 -12.358 1.00 91.81 159 GLU A N 1
ATOM 1307 C CA . GLU A 1 159 ? 7.058 1.431 -11.537 1.00 91.81 159 GLU A CA 1
ATOM 1308 C C . GLU A 1 159 ? 6.951 1.130 -10.034 1.00 91.81 159 GLU A C 1
ATOM 1310 O O . GLU A 1 159 ? 7.902 1.402 -9.293 1.00 91.81 159 GLU A O 1
ATOM 1315 N N . ILE A 1 160 ? 5.857 0.500 -9.585 1.00 92.94 160 ILE A N 1
ATOM 1316 C CA . ILE A 1 160 ? 5.689 0.077 -8.185 1.00 92.94 160 ILE A CA 1
ATOM 1317 C C . ILE A 1 160 ? 6.836 -0.838 -7.746 1.00 92.94 160 ILE A C 1
ATOM 1319 O O . ILE A 1 160 ? 7.427 -0.612 -6.689 1.00 92.94 160 ILE A O 1
ATOM 1323 N N . LEU A 1 161 ? 7.197 -1.835 -8.558 1.00 92.50 161 LEU A N 1
ATOM 1324 C CA . LEU A 1 161 ? 8.275 -2.774 -8.230 1.00 92.50 161 LEU A CA 1
ATOM 1325 C C . LEU A 1 161 ? 9.655 -2.101 -8.201 1.00 92.50 161 LEU A C 1
ATOM 1327 O O . LEU A 1 161 ? 10.455 -2.386 -7.312 1.00 92.50 161 LEU A O 1
ATOM 1331 N N . ILE A 1 162 ? 9.930 -1.152 -9.099 1.00 90.69 162 ILE A N 1
ATOM 1332 C CA . ILE A 1 162 ? 11.162 -0.346 -9.044 1.00 90.69 162 ILE A CA 1
ATOM 1333 C C . ILE A 1 162 ? 11.221 0.450 -7.734 1.00 90.69 162 ILE A C 1
ATOM 1335 O O . ILE A 1 162 ? 12.280 0.570 -7.114 1.00 90.69 162 ILE A O 1
ATOM 1339 N N . HIS A 1 163 ? 10.092 1.014 -7.305 1.00 89.88 163 HIS A N 1
ATOM 1340 C CA . HIS A 1 163 ? 10.003 1.743 -6.045 1.00 89.88 163 HIS A CA 1
ATOM 1341 C C . HIS A 1 163 ? 10.124 0.833 -4.821 1.00 89.88 163 HIS A C 1
ATOM 1343 O O . HIS A 1 163 ? 10.809 1.220 -3.876 1.00 89.88 163 HIS A O 1
ATOM 1349 N N . LYS A 1 164 ? 9.578 -0.387 -4.872 1.00 90.12 164 LYS A N 1
ATOM 1350 C CA . LYS A 1 164 ? 9.795 -1.432 -3.864 1.00 90.12 164 LYS A CA 1
ATOM 1351 C C . LYS A 1 164 ? 11.290 -1.678 -3.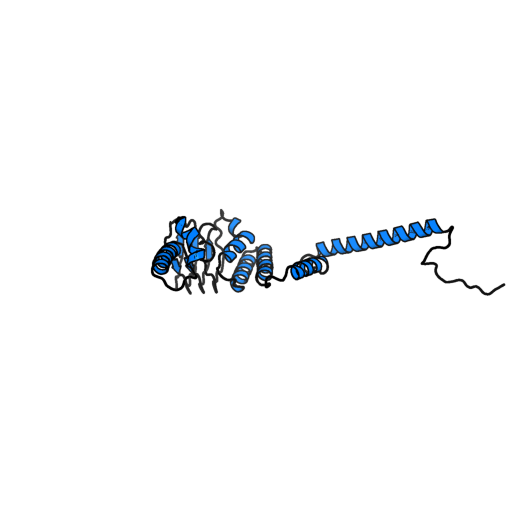658 1.00 90.12 164 LYS A C 1
ATOM 1353 O O . LYS A 1 164 ? 11.777 -1.562 -2.541 1.00 90.12 164 LYS A O 1
ATOM 1358 N N . GLU A 1 165 ? 12.043 -1.911 -4.733 1.00 88.00 165 GLU A N 1
ATOM 1359 C CA . GLU A 1 165 ? 13.496 -2.125 -4.656 1.00 88.00 165 GLU A CA 1
ATOM 1360 C C . GLU A 1 165 ? 14.251 -0.905 -4.107 1.00 88.00 165 GLU A C 1
ATOM 1362 O O . GLU A 1 165 ? 15.237 -1.041 -3.382 1.00 88.00 165 GLU A O 1
ATOM 1367 N N . ARG A 1 166 ? 13.799 0.314 -4.422 1.00 84.88 166 ARG A N 1
ATOM 1368 C CA . ARG A 1 166 ? 14.389 1.548 -3.875 1.00 84.88 166 ARG A CA 1
ATOM 1369 C C . ARG A 1 166 ? 14.137 1.709 -2.379 1.00 84.88 166 ARG A C 1
ATOM 1371 O O . ARG A 1 166 ? 15.029 2.205 -1.693 1.00 84.88 166 ARG A O 1
ATOM 1378 N N . ASP A 1 167 ? 12.954 1.325 -1.913 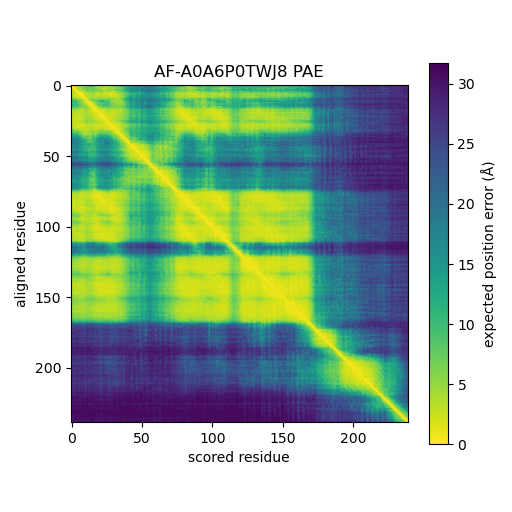1.00 82.62 167 ASP A N 1
ATOM 1379 C CA . ASP A 1 167 ? 12.536 1.469 -0.520 1.00 82.62 167 ASP A CA 1
ATOM 1380 C C . ASP A 1 167 ? 13.073 0.303 0.353 1.00 82.62 167 ASP A C 1
ATOM 1382 O O . ASP A 1 167 ? 13.384 0.531 1.521 1.00 82.62 167 ASP A O 1
ATOM 1386 N N . ILE A 1 168 ? 13.313 -0.892 -0.223 1.00 79.44 168 ILE A N 1
ATOM 1387 C CA . ILE A 1 168 ? 14.022 -2.028 0.415 1.00 79.44 168 ILE A CA 1
ATOM 1388 C C . ILE A 1 168 ? 15.493 -1.714 0.659 1.00 79.44 168 ILE A C 1
ATOM 1390 O O . ILE A 1 168 ? 16.055 -2.125 1.678 1.00 79.44 168 ILE A O 1
ATOM 1394 N N . ARG A 1 169 ? 16.153 -1.037 -0.291 1.00 70.81 169 ARG A N 1
ATOM 1395 C CA . ARG A 1 169 ? 17.588 -0.772 -0.178 1.00 70.81 169 ARG A CA 1
ATOM 1396 C C . ARG A 1 169 ? 17.835 -0.020 1.135 1.00 70.81 169 ARG A C 1
ATOM 1398 O O . ARG A 1 169 ? 17.348 1.109 1.271 1.00 70.81 169 ARG A O 1
ATOM 1405 N N . PRO A 1 170 ? 18.617 -0.585 2.085 1.00 58.97 170 PRO A N 1
ATOM 1406 C CA . PRO A 1 170 ? 19.027 0.162 3.269 1.00 58.97 170 PRO A CA 1
ATOM 1407 C C . PRO A 1 170 ? 19.625 1.464 2.760 1.00 58.97 170 PRO A C 1
ATOM 1409 O O . PRO A 1 170 ? 20.288 1.425 1.727 1.00 58.97 170 PRO A O 1
ATOM 1412 N N . LYS A 1 171 ? 19.332 2.612 3.388 1.00 55.44 171 LYS A N 1
ATOM 1413 C CA . LYS A 1 171 ? 19.818 3.930 2.940 1.00 55.44 171 LYS A CA 1
ATOM 1414 C C . LYS A 1 171 ? 21.336 3.872 2.756 1.00 55.44 171 LYS A C 1
ATOM 1416 O O . LYS A 1 171 ? 22.094 4.139 3.681 1.00 55.44 171 LYS A O 1
ATOM 1421 N N . LEU A 1 172 ? 21.763 3.501 1.555 1.00 51.97 172 LEU A N 1
ATOM 1422 C CA . LEU A 1 172 ? 23.149 3.251 1.229 1.00 51.97 172 LEU A CA 1
ATOM 1423 C C . LEU A 1 172 ? 23.858 4.588 1.417 1.00 51.97 172 LEU A C 1
ATOM 1425 O O . LEU A 1 172 ? 23.350 5.625 0.960 1.00 51.97 172 LEU A O 1
ATOM 1429 N N . ASN A 1 173 ? 24.985 4.564 2.138 1.00 58.38 173 ASN A N 1
ATOM 1430 C CA . ASN A 1 173 ? 25.845 5.726 2.356 1.00 58.38 173 ASN A CA 1
ATOM 1431 C C . ASN A 1 173 ? 25.953 6.526 1.052 1.00 58.38 173 ASN A C 1
ATOM 1433 O O . ASN A 1 173 ? 26.027 5.936 -0.025 1.00 58.38 173 ASN A O 1
ATOM 1437 N N . ARG A 1 174 ? 25.947 7.865 1.124 1.00 58.56 174 ARG A N 1
ATOM 1438 C CA . ARG A 1 174 ? 25.905 8.765 -0.053 1.00 58.56 174 ARG A CA 1
ATOM 1439 C C . ARG A 1 174 ? 26.873 8.353 -1.180 1.00 58.56 174 ARG A C 1
ATOM 1441 O O . ARG A 1 174 ? 26.532 8.498 -2.350 1.00 58.56 174 ARG A O 1
ATOM 1448 N N . LEU A 1 175 ? 28.017 7.767 -0.821 1.00 61.16 175 LEU A N 1
ATOM 1449 C CA . LEU A 1 175 ? 29.009 7.194 -1.732 1.00 61.16 175 LEU A CA 1
ATOM 1450 C C . LEU A 1 175 ? 28.469 6.052 -2.612 1.00 61.16 175 LEU A C 1
ATOM 1452 O O . LEU A 1 175 ? 28.716 6.019 -3.809 1.00 61.16 175 LEU A O 1
ATOM 1456 N N . SER A 1 176 ? 27.694 5.133 -2.042 1.00 59.59 176 SER A N 1
ATOM 1457 C CA . SER A 1 176 ? 27.099 4.012 -2.772 1.00 59.59 176 SER A CA 1
ATOM 1458 C C . SER A 1 176 ? 25.924 4.456 -3.652 1.00 59.59 176 SER A C 1
ATOM 1460 O O . SER A 1 176 ? 25.691 3.857 -4.695 1.00 59.59 176 SER A O 1
ATOM 1462 N N . LYS A 1 177 ? 25.235 5.564 -3.333 1.00 62.59 177 LYS A N 1
ATOM 1463 C CA . LYS A 1 177 ? 24.299 6.204 -4.282 1.00 62.59 177 LYS A CA 1
ATOM 1464 C C . LYS A 1 177 ? 25.017 6.785 -5.498 1.00 62.59 177 LYS A C 1
ATOM 1466 O O . LYS A 1 177 ? 24.500 6.664 -6.602 1.00 62.59 177 LYS A O 1
ATOM 1471 N N . PHE A 1 178 ? 26.181 7.408 -5.300 1.00 73.25 178 PHE A N 1
ATOM 1472 C CA . PHE A 1 178 ? 27.007 7.894 -6.405 1.00 73.25 178 PHE A CA 1
ATOM 1473 C C . PHE A 1 178 ? 27.523 6.729 -7.253 1.00 73.25 178 PHE A C 1
ATOM 1475 O O . PHE A 1 178 ? 27.328 6.738 -8.462 1.00 73.25 178 PHE A O 1
ATOM 1482 N N . TRP A 1 179 ? 28.061 5.686 -6.616 1.00 67.25 179 TRP A N 1
ATOM 1483 C CA . TRP A 1 179 ? 28.505 4.473 -7.303 1.00 67.25 179 TRP A CA 1
ATOM 1484 C C . TRP A 1 179 ? 27.375 3.754 -8.040 1.00 67.25 179 TRP A C 1
ATOM 1486 O O . TRP A 1 179 ? 27.553 3.415 -9.198 1.00 67.25 179 TRP A O 1
ATOM 1496 N N . ASN A 1 180 ? 26.192 3.592 -7.441 1.00 62.22 180 ASN A N 1
ATOM 1497 C CA . ASN A 1 180 ? 25.037 3.003 -8.126 1.00 62.22 180 ASN A CA 1
ATOM 1498 C C . ASN A 1 180 ? 24.531 3.879 -9.275 1.00 62.22 180 ASN A C 1
ATOM 1500 O O . ASN A 1 180 ? 24.131 3.346 -10.295 1.00 62.22 180 ASN A O 1
ATOM 1504 N N . ARG A 1 181 ? 24.572 5.212 -9.150 1.00 67.12 181 ARG A N 1
ATOM 1505 C CA . ARG A 1 181 ? 24.195 6.116 -10.246 1.00 67.12 181 ARG A CA 1
ATOM 1506 C C . ARG A 1 181 ? 25.217 6.098 -11.379 1.00 67.12 181 ARG A C 1
ATOM 1508 O O . ARG A 1 181 ? 24.829 6.207 -12.532 1.00 67.12 181 ARG A O 1
ATOM 1515 N N . PHE A 1 182 ? 26.499 5.966 -11.050 1.00 69.25 182 PHE A N 1
ATOM 1516 C CA . PHE A 1 182 ? 27.555 5.750 -12.029 1.00 69.25 182 PHE A CA 1
ATOM 1517 C C . PHE A 1 182 ? 27.338 4.406 -12.731 1.00 69.25 182 PHE A C 1
ATOM 1519 O O . PHE A 1 182 ? 27.227 4.379 -13.946 1.00 69.25 182 PHE A O 1
ATOM 1526 N N . LEU A 1 183 ? 27.121 3.324 -11.979 1.00 64.75 183 LEU A N 1
ATOM 1527 C CA . LEU A 1 183 ? 26.841 1.993 -12.523 1.00 64.75 183 LEU A CA 1
ATOM 1528 C C . LEU A 1 183 ? 25.535 1.928 -13.328 1.00 64.75 183 LEU A C 1
ATOM 1530 O O . LEU A 1 183 ? 25.524 1.259 -14.345 1.00 64.75 183 LEU A O 1
ATOM 1534 N N . ASP A 1 184 ? 24.474 2.649 -12.960 1.00 64.25 184 ASP A N 1
ATOM 1535 C CA . ASP A 1 184 ? 23.240 2.749 -13.764 1.00 64.25 184 ASP A CA 1
ATOM 1536 C C . ASP A 1 184 ? 23.474 3.467 -15.106 1.00 64.25 184 ASP A C 1
ATOM 1538 O O . ASP A 1 184 ? 22.734 3.256 -16.068 1.00 64.25 184 ASP A O 1
ATOM 1542 N N . ILE A 1 185 ? 24.480 4.345 -15.174 1.00 64.12 185 ILE A N 1
ATOM 1543 C CA . ILE A 1 185 ? 24.881 5.032 -16.405 1.00 64.12 185 ILE A CA 1
ATOM 1544 C C . ILE A 1 185 ? 25.760 4.115 -17.269 1.00 64.12 185 ILE A C 1
ATOM 1546 O O . ILE A 1 185 ? 25.594 4.109 -18.487 1.00 64.12 185 ILE A O 1
ATOM 1550 N N . THR A 1 186 ? 26.659 3.333 -16.664 1.00 57.28 186 THR A N 1
ATOM 1551 C CA . THR A 1 186 ? 27.627 2.494 -17.396 1.00 57.28 186 THR A CA 1
ATOM 1552 C C . THR A 1 186 ? 27.121 1.083 -17.706 1.00 57.28 186 THR A C 1
ATOM 1554 O O . THR A 1 186 ? 27.476 0.512 -18.731 1.00 57.28 186 THR A O 1
ATOM 1557 N N . ILE A 1 187 ? 26.298 0.505 -16.834 1.00 60.12 187 ILE A N 1
ATOM 1558 C CA . ILE A 1 187 ? 25.787 -0.867 -16.891 1.00 60.12 187 ILE A CA 1
ATOM 1559 C C . ILE A 1 187 ? 24.267 -0.770 -16.979 1.00 60.12 187 ILE A C 1
ATOM 1561 O O . ILE A 1 187 ? 23.544 -0.821 -15.986 1.00 60.12 187 ILE A O 1
ATOM 1565 N N . ALA A 1 188 ? 23.773 -0.564 -18.195 1.00 49.75 188 ALA A N 1
ATOM 1566 C CA . ALA A 1 188 ? 22.348 -0.521 -18.473 1.00 49.75 188 ALA A CA 1
ATOM 1567 C C . ALA A 1 188 ? 21.683 -1.840 -18.033 1.00 49.75 188 ALA A C 1
ATOM 1569 O O . ALA A 1 188 ? 21.780 -2.856 -18.719 1.00 49.75 188 ALA A O 1
ATOM 1570 N N . TYR A 1 189 ? 20.982 -1.828 -16.895 1.00 49.19 189 TYR A N 1
ATOM 1571 C CA . TYR A 1 189 ? 20.059 -2.904 -16.543 1.00 49.19 189 TYR A CA 1
ATOM 1572 C C . TYR A 1 189 ? 19.024 -3.033 -17.665 1.00 49.19 189 TYR A C 1
ATOM 1574 O O . TYR A 1 189 ? 18.436 -2.036 -18.095 1.00 49.19 189 TYR A O 1
ATOM 1582 N N . GLY A 1 190 ? 18.852 -4.262 -18.157 1.00 50.97 190 GLY A N 1
ATOM 1583 C CA . GLY A 1 190 ? 18.232 -4.633 -19.433 1.00 50.97 190 GLY A CA 1
ATOM 1584 C C . GLY A 1 190 ? 16.733 -4.360 -19.598 1.00 50.97 190 GLY A C 1
ATOM 1585 O O . GLY A 1 190 ? 16.023 -5.211 -20.112 1.00 50.97 190 GLY A O 1
ATOM 1586 N N . TYR A 1 191 ? 16.242 -3.184 -19.204 1.00 51.31 191 TYR A N 1
ATOM 1587 C CA . TYR A 1 191 ? 14.835 -2.795 -19.327 1.00 51.31 191 TYR A CA 1
ATOM 1588 C C . TYR A 1 191 ? 14.561 -1.680 -20.348 1.00 51.31 191 TYR A C 1
ATOM 1590 O O . TYR A 1 191 ? 13.396 -1.424 -20.641 1.00 51.31 191 TYR A O 1
ATOM 1598 N N . LYS A 1 192 ? 15.579 -1.014 -20.924 1.00 50.69 192 LYS A N 1
ATOM 1599 C CA . LYS A 1 192 ? 15.385 -0.002 -21.991 1.00 50.69 192 LYS A CA 1
ATOM 1600 C C . LYS A 1 192 ? 16.533 -0.009 -23.022 1.00 50.69 192 LYS A C 1
ATOM 1602 O O . LYS A 1 192 ? 17.492 0.748 -22.851 1.00 50.69 192 LYS A O 1
ATOM 1607 N N . PRO A 1 193 ? 16.441 -0.804 -24.109 1.00 58.34 193 PRO A N 1
ATOM 1608 C CA . PRO A 1 193 ? 17.510 -0.950 -25.112 1.00 58.34 193 PRO A CA 1
ATOM 1609 C C . PRO A 1 193 ? 17.871 0.359 -25.837 1.00 58.34 193 PRO A C 1
ATOM 1611 O O . PRO A 1 193 ? 18.992 0.523 -26.312 1.00 58.34 193 PRO A O 1
ATOM 1614 N N . THR A 1 194 ? 16.968 1.342 -25.861 1.00 63.56 194 THR A N 1
ATOM 1615 C CA . THR A 1 194 ? 17.179 2.629 -26.541 1.00 63.56 194 THR A CA 1
ATOM 1616 C C . THR A 1 194 ? 18.285 3.486 -25.924 1.00 63.56 194 THR A C 1
ATOM 1618 O O . THR A 1 194 ? 18.939 4.239 -26.638 1.00 63.56 194 THR A O 1
ATOM 1621 N N . LYS A 1 195 ? 18.550 3.368 -24.615 1.00 63.75 195 LYS A N 1
ATOM 1622 C CA . LYS A 1 195 ? 19.599 4.162 -23.949 1.00 63.75 195 LYS A CA 1
ATOM 1623 C C . LYS A 1 195 ? 21.005 3.606 -24.167 1.00 63.75 195 LYS A C 1
ATOM 1625 O O . LYS A 1 195 ? 21.953 4.384 -24.207 1.00 63.75 195 LYS A O 1
ATOM 1630 N N . ALA A 1 196 ? 21.133 2.291 -24.345 1.00 64.56 196 ALA A N 1
ATOM 1631 C CA . ALA A 1 196 ? 22.408 1.656 -24.671 1.00 64.56 196 ALA A CA 1
ATOM 1632 C C . ALA A 1 196 ? 22.919 2.125 -26.042 1.00 64.56 196 ALA A C 1
ATOM 1634 O O . ALA A 1 196 ? 24.085 2.484 -26.171 1.00 64.56 196 ALA A O 1
ATOM 1635 N N . LEU A 1 197 ? 22.017 2.240 -27.026 1.00 71.44 197 LEU A N 1
ATOM 1636 C CA . LEU A 1 197 ? 22.344 2.742 -28.364 1.00 71.44 197 LEU A CA 1
ATOM 1637 C C . LEU A 1 197 ? 22.915 4.167 -28.345 1.00 71.44 197 LEU A C 1
ATOM 1639 O O . LEU A 1 19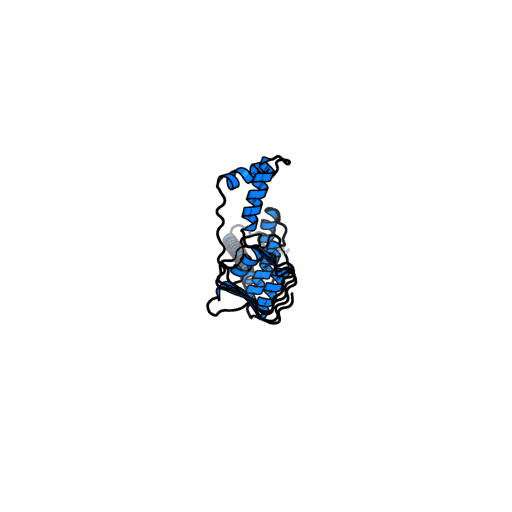7 ? 23.864 4.453 -29.071 1.00 71.44 197 LEU A O 1
ATOM 1643 N N . VAL A 1 198 ? 22.392 5.047 -27.484 1.00 78.81 198 VAL A N 1
ATOM 1644 C CA . VAL A 1 198 ? 22.899 6.425 -27.350 1.00 78.81 198 VAL A CA 1
ATOM 1645 C C . VAL A 1 198 ? 24.331 6.434 -26.813 1.00 78.81 198 VAL A C 1
ATOM 1647 O O . VAL A 1 198 ? 25.191 7.105 -27.377 1.00 78.81 198 VAL A O 1
ATOM 1650 N N . TRP A 1 199 ? 24.618 5.660 -25.764 1.00 77.81 199 TRP A N 1
ATOM 1651 C CA . TRP A 1 199 ? 25.969 5.580 -25.200 1.00 77.81 199 TRP A CA 1
ATOM 1652 C C . TRP A 1 199 ? 26.969 4.924 -26.152 1.00 77.81 199 TRP A C 1
ATOM 1654 O O . TRP A 1 199 ? 28.081 5.433 -26.297 1.00 77.81 199 TRP A O 1
ATOM 1664 N N . SER A 1 200 ? 26.573 3.860 -26.856 1.00 78.88 200 SER A N 1
ATOM 1665 C CA . SER A 1 200 ? 27.394 3.267 -27.916 1.00 78.88 200 SER A CA 1
ATOM 1666 C C . SER A 1 200 ? 27.695 4.279 -29.021 1.00 78.88 200 SER A C 1
ATOM 1668 O O . SER A 1 200 ? 28.849 4.409 -29.420 1.00 78.88 200 SER A O 1
ATOM 1670 N N . SER A 1 201 ? 26.701 5.057 -29.461 1.00 83.88 201 SER A N 1
ATOM 1671 C CA . SER A 1 201 ? 26.905 6.109 -30.461 1.00 83.88 201 SER A CA 1
ATOM 1672 C C . SER A 1 201 ? 27.885 7.182 -29.980 1.00 83.88 201 SER A C 1
ATOM 1674 O O . SER A 1 201 ? 28.749 7.588 -30.750 1.00 83.88 201 SER A O 1
ATOM 1676 N N . ILE A 1 202 ? 27.803 7.613 -28.715 1.00 86.50 202 ILE A N 1
ATOM 1677 C CA . ILE A 1 202 ? 28.729 8.602 -28.137 1.00 86.50 202 ILE A CA 1
ATOM 1678 C C . ILE A 1 202 ? 30.167 8.070 -28.138 1.00 86.50 202 ILE A C 1
ATOM 1680 O O . ILE A 1 202 ? 31.075 8.770 -28.581 1.00 86.50 202 ILE A O 1
ATOM 1684 N N . PHE A 1 203 ? 30.385 6.831 -27.685 1.00 88.00 203 PHE A N 1
ATOM 1685 C CA . PHE A 1 203 ? 31.718 6.219 -27.678 1.00 88.00 203 PHE A CA 1
ATOM 1686 C C . PHE A 1 203 ? 32.304 6.089 -29.086 1.00 88.00 203 PHE A C 1
ATOM 1688 O O . PHE A 1 203 ? 33.475 6.411 -29.291 1.00 88.00 203 PHE A O 1
ATOM 1695 N N . ILE A 1 204 ? 31.487 5.680 -30.061 1.00 88.56 204 ILE A N 1
ATOM 1696 C CA . ILE A 1 204 ? 31.893 5.594 -31.468 1.00 88.56 204 ILE A CA 1
ATOM 1697 C C . ILE A 1 204 ? 32.265 6.980 -32.000 1.00 88.56 204 ILE A C 1
ATOM 1699 O O . ILE A 1 204 ? 33.319 7.131 -32.611 1.00 88.56 204 ILE A O 1
ATOM 1703 N N . SER A 1 205 ? 31.458 8.009 -31.729 1.00 89.56 205 SER A N 1
ATOM 1704 C CA . SER A 1 205 ? 31.753 9.377 -32.160 1.00 89.56 205 SER A CA 1
ATOM 1705 C C . SER A 1 205 ? 33.035 9.924 -31.530 1.00 89.56 205 SER A C 1
ATOM 1707 O O . SER A 1 205 ? 33.813 10.571 -32.225 1.00 89.56 205 SER A O 1
ATOM 1709 N N . ILE A 1 206 ? 33.300 9.655 -30.249 1.00 92.62 206 ILE A N 1
ATOM 1710 C CA . ILE A 1 206 ? 34.549 10.073 -29.592 1.00 92.62 206 ILE A CA 1
ATOM 1711 C C . ILE A 1 206 ? 35.752 9.367 -30.225 1.00 92.62 206 ILE A C 1
ATOM 1713 O O . ILE A 1 206 ? 36.731 10.029 -30.566 1.00 92.62 206 ILE A O 1
ATOM 1717 N N . GLY A 1 207 ? 35.668 8.047 -30.426 1.00 86.81 207 GLY A N 1
ATOM 1718 C CA . GLY A 1 207 ? 36.714 7.276 -31.099 1.00 86.81 207 GLY A CA 1
ATOM 1719 C C . GLY A 1 207 ? 36.981 7.788 -32.513 1.00 86.81 207 GLY A C 1
ATOM 1720 O O . GLY A 1 207 ? 38.132 8.020 -32.870 1.00 86.81 207 GLY A O 1
ATOM 1721 N N . TRP A 1 208 ? 35.921 8.061 -33.277 1.00 89.88 208 TRP A N 1
ATOM 1722 C CA . TRP A 1 208 ? 36.007 8.643 -34.615 1.00 89.88 208 TRP A CA 1
ATOM 1723 C C . TRP A 1 208 ? 36.716 9.999 -34.612 1.00 89.88 208 TRP A C 1
ATOM 1725 O O . TRP A 1 208 ? 37.630 10.208 -35.399 1.00 89.88 208 TRP A O 1
ATOM 1735 N N . ASN A 1 209 ? 36.339 10.907 -33.706 1.00 87.88 209 ASN A N 1
ATOM 1736 C CA . ASN A 1 209 ? 36.957 12.232 -33.616 1.00 87.88 209 ASN A CA 1
ATOM 1737 C C . ASN A 1 209 ? 38.435 12.155 -33.216 1.00 87.88 209 ASN A C 1
ATOM 1739 O O . ASN A 1 209 ? 39.253 12.859 -33.796 1.00 87.88 209 ASN A O 1
ATOM 1743 N N . LEU A 1 210 ? 38.803 11.290 -32.265 1.00 84.94 210 LEU A N 1
ATOM 1744 C CA . LEU A 1 210 ? 40.206 11.089 -31.887 1.00 84.94 210 LEU A CA 1
ATOM 1745 C C . LEU A 1 210 ? 41.031 10.525 -33.046 1.00 84.94 210 LEU A C 1
ATOM 1747 O O . LEU A 1 210 ? 42.153 10.974 -33.274 1.00 84.94 210 LEU A O 1
ATOM 1751 N N . PHE A 1 211 ? 40.474 9.567 -33.788 1.00 81.12 211 PHE A N 1
ATOM 1752 C CA . PHE A 1 211 ? 41.153 8.967 -34.932 1.00 81.12 211 PHE A CA 1
ATOM 1753 C C . PHE A 1 211 ? 41.285 9.954 -36.096 1.00 81.12 211 PHE A C 1
ATOM 1755 O O . PHE A 1 211 ? 42.354 10.049 -36.689 1.00 81.12 211 PHE A O 1
ATOM 1762 N N . ALA A 1 212 ? 40.239 10.738 -36.370 1.00 79.00 212 ALA A N 1
ATOM 1763 C CA . ALA A 1 212 ? 40.255 11.799 -37.373 1.00 79.00 212 ALA A CA 1
ATOM 1764 C C . ALA A 1 212 ? 41.275 12.893 -37.023 1.00 79.00 212 ALA A C 1
ATOM 1766 O O . ALA A 1 212 ? 42.136 13.206 -37.837 1.00 79.00 212 ALA A O 1
ATOM 1767 N N . LEU A 1 213 ? 41.276 13.391 -35.780 1.00 76.75 213 LEU A N 1
ATOM 1768 C CA . LEU A 1 213 ? 42.263 14.376 -35.320 1.00 76.75 213 LEU A CA 1
ATOM 1769 C C . LEU A 1 213 ? 43.696 13.822 -35.336 1.00 76.75 213 LEU A C 1
ATOM 1771 O O . LEU A 1 213 ? 44.641 14.565 -35.592 1.00 76.75 213 LEU A O 1
ATOM 1775 N N . GLY A 1 214 ? 43.881 12.529 -35.061 1.00 73.62 214 GLY A N 1
ATOM 1776 C CA . GLY A 1 214 ? 45.176 11.858 -35.183 1.00 73.62 214 GLY A CA 1
ATOM 1777 C C . GLY A 1 214 ? 45.642 11.724 -36.636 1.00 73.62 214 GLY A C 1
ATOM 1778 O O . GLY A 1 214 ? 46.812 11.975 -36.929 1.00 73.62 214 GLY A O 1
ATOM 1779 N N . TYR A 1 215 ? 44.730 11.379 -37.546 1.00 71.75 215 TYR A N 1
ATOM 1780 C CA . TYR A 1 215 ? 44.988 11.273 -38.981 1.00 71.75 215 TYR A CA 1
ATOM 1781 C C . TYR A 1 215 ? 45.333 12.634 -39.597 1.00 71.75 215 TYR A C 1
ATOM 1783 O O . TYR A 1 215 ? 46.372 12.762 -40.242 1.00 71.75 215 TYR A O 1
ATOM 1791 N N . ASP A 1 216 ? 44.538 13.667 -39.315 1.00 66.50 216 ASP A N 1
ATOM 1792 C CA . ASP A 1 216 ? 44.744 15.021 -39.838 1.00 66.50 216 ASP A CA 1
ATOM 1793 C C . ASP A 1 216 ? 46.054 15.633 -39.320 1.00 66.50 216 ASP A C 1
ATOM 1795 O O . ASP A 1 216 ? 46.813 16.243 -40.077 1.00 66.50 216 ASP A O 1
ATOM 1799 N N . ASN A 1 217 ? 46.385 15.413 -38.041 1.00 62.34 217 ASN A N 1
ATOM 1800 C CA . ASN A 1 217 ? 47.663 15.855 -37.478 1.00 62.34 217 ASN A CA 1
ATOM 1801 C C . ASN A 1 217 ? 48.862 15.087 -38.051 1.00 62.34 217 ASN A C 1
ATOM 1803 O O . ASN A 1 217 ? 49.935 15.672 -38.181 1.00 62.34 217 ASN A O 1
ATOM 1807 N N . CYS A 1 218 ? 48.715 13.808 -38.411 1.00 58.78 218 CYS A N 1
ATOM 1808 C CA . CYS A 1 218 ? 49.796 13.052 -39.047 1.00 58.78 218 CYS A CA 1
ATOM 1809 C C . CYS A 1 218 ? 49.957 13.431 -40.532 1.00 58.78 218 CYS A C 1
ATOM 1811 O O . CYS A 1 218 ? 51.084 13.612 -40.988 1.00 58.78 218 CYS A O 1
ATOM 1813 N N . SER A 1 219 ? 48.856 13.688 -41.249 1.00 58.88 219 SER A N 1
ATOM 1814 C CA . SER A 1 219 ? 48.855 14.233 -42.617 1.00 58.88 219 SER A CA 1
ATOM 1815 C C . SER A 1 219 ? 49.566 15.590 -42.698 1.00 58.88 219 SER A C 1
ATOM 1817 O O . SER A 1 219 ? 50.402 15.811 -43.571 1.00 58.88 219 SER A O 1
ATOM 1819 N N . ASN A 1 220 ? 49.308 16.489 -41.743 1.00 55.91 220 ASN A N 1
ATOM 1820 C CA . ASN A 1 220 ? 49.940 17.814 -41.699 1.00 55.91 220 ASN A CA 1
ATOM 1821 C C . ASN A 1 220 ? 51.390 17.801 -41.155 1.00 55.91 220 ASN A C 1
ATOM 1823 O O . ASN A 1 220 ? 52.088 18.808 -41.251 1.00 55.91 220 ASN A O 1
ATOM 1827 N N . SER A 1 221 ? 51.858 16.678 -40.593 1.00 50.47 221 SER A N 1
ATOM 1828 C CA . SER A 1 221 ? 53.178 16.512 -39.946 1.00 50.47 221 SER A CA 1
ATOM 1829 C C . SER A 1 221 ? 54.211 15.778 -40.822 1.00 50.47 221 SER A C 1
ATOM 1831 O O . SER A 1 221 ? 55.343 15.538 -40.391 1.00 50.47 221 SER A O 1
ATOM 1833 N N . ILE A 1 222 ? 53.879 15.483 -42.086 1.00 51.16 222 ILE A N 1
ATOM 1834 C CA . ILE A 1 222 ? 54.780 14.833 -43.062 1.00 51.16 222 ILE A CA 1
ATOM 1835 C C . ILE A 1 222 ? 56.121 15.588 -43.233 1.00 51.16 222 ILE A C 1
ATOM 1837 O O . ILE A 1 222 ? 57.100 14.998 -43.679 1.00 51.16 222 ILE A O 1
ATOM 1841 N N . SER A 1 223 ? 56.240 16.851 -42.798 1.00 53.00 223 SER A N 1
ATOM 1842 C CA . SER A 1 223 ? 57.512 17.588 -42.836 1.00 53.00 223 SER A CA 1
ATOM 1843 C C . SER A 1 223 ? 58.478 17.332 -41.662 1.00 53.00 223 SER A C 1
ATOM 1845 O O . SER A 1 223 ? 59.603 17.813 -41.740 1.00 53.00 223 SER A O 1
ATOM 1847 N N . ASN A 1 224 ? 58.083 16.663 -40.565 1.00 49.19 224 ASN A N 1
ATOM 1848 C CA . ASN A 1 224 ? 58.877 16.653 -39.316 1.00 49.19 224 ASN A CA 1
ATOM 1849 C C . ASN A 1 224 ? 59.022 15.290 -38.598 1.00 49.19 224 ASN A C 1
ATOM 1851 O O . ASN A 1 224 ? 59.428 15.267 -37.436 1.00 49.19 224 ASN A O 1
ATOM 1855 N N . ASN A 1 225 ? 58.744 14.153 -39.253 1.00 54.19 225 ASN A N 1
ATOM 1856 C CA . ASN A 1 225 ? 59.024 12.792 -38.740 1.00 54.19 225 ASN A CA 1
ATOM 1857 C C . ASN A 1 225 ? 58.556 12.516 -37.290 1.00 54.19 225 ASN A C 1
ATOM 1859 O O . ASN A 1 225 ? 59.217 11.804 -36.535 1.00 54.19 225 ASN A O 1
ATOM 1863 N N . LYS A 1 226 ? 57.410 13.068 -36.874 1.00 53.44 226 LYS A N 1
ATOM 1864 C CA . LYS A 1 226 ? 56.829 12.848 -35.535 1.00 53.44 226 LYS A CA 1
ATOM 1865 C C . LYS A 1 226 ? 55.437 12.219 -35.599 1.00 53.44 226 LYS A C 1
ATOM 1867 O O . LYS A 1 226 ? 54.527 12.656 -34.902 1.00 53.44 226 LYS A O 1
ATOM 1872 N N . CYS A 1 227 ? 55.263 11.180 -36.412 1.00 57.31 227 CYS A N 1
ATOM 1873 C CA . CYS A 1 227 ? 54.132 10.273 -36.233 1.00 57.31 227 CYS A CA 1
ATOM 1874 C C . CYS A 1 227 ? 54.579 9.103 -35.349 1.00 57.31 227 CYS A C 1
ATOM 1876 O O . CYS A 1 227 ? 55.439 8.313 -35.726 1.00 57.31 227 CYS A O 1
ATOM 1878 N N . LEU A 1 228 ? 53.986 9.003 -34.156 1.00 54.34 228 LEU A N 1
ATOM 1879 C CA . LEU A 1 228 ? 54.222 7.920 -33.187 1.00 54.34 228 LEU A CA 1
ATOM 1880 C C . LEU A 1 228 ? 53.748 6.538 -33.688 1.00 54.34 228 LEU A C 1
ATOM 1882 O O . LEU A 1 228 ? 54.060 5.530 -33.067 1.00 54.34 228 LEU A O 1
ATOM 1886 N N . PHE A 1 229 ? 53.046 6.495 -34.825 1.00 54.47 229 PHE A N 1
ATOM 1887 C CA . PHE A 1 229 ? 52.644 5.288 -35.547 1.00 54.47 229 PHE A CA 1
ATOM 1888 C C . PHE A 1 229 ? 53.258 5.276 -36.954 1.00 54.47 229 PHE A C 1
ATOM 1890 O O . PHE A 1 229 ? 52.546 5.202 -37.951 1.00 54.47 229 PHE A O 1
ATOM 1897 N N . SER A 1 230 ? 54.581 5.406 -37.058 1.00 45.94 230 SER A N 1
ATOM 1898 C CA . SER A 1 230 ? 55.262 5.011 -38.293 1.00 45.94 230 SER A CA 1
ATOM 1899 C C . SER A 1 230 ? 55.323 3.478 -38.318 1.00 45.94 230 SER A C 1
ATOM 1901 O O . SER A 1 230 ? 55.843 2.904 -37.354 1.00 45.94 230 SER A O 1
ATOM 1903 N N . PRO A 1 231 ? 54.778 2.783 -39.335 1.00 44.09 231 PRO A N 1
ATOM 1904 C CA . PRO A 1 231 ? 55.011 1.354 -39.473 1.00 44.09 231 PRO A CA 1
ATOM 1905 C C . PRO A 1 231 ? 56.520 1.145 -39.620 1.00 44.09 231 PRO A C 1
ATOM 1907 O O . PRO A 1 231 ? 57.143 1.610 -40.571 1.00 44.09 231 PRO A O 1
ATOM 1910 N N . ALA A 1 232 ? 57.127 0.492 -38.629 1.00 51.78 232 ALA A N 1
ATOM 1911 C CA . ALA A 1 232 ? 58.525 0.099 -38.672 1.00 51.78 232 ALA A CA 1
ATOM 1912 C C . ALA A 1 232 ? 58.690 -1.034 -39.692 1.00 51.78 232 ALA A C 1
ATOM 1914 O O . ALA A 1 232 ? 58.743 -2.207 -39.333 1.00 51.78 232 ALA A O 1
ATOM 1915 N N . SER A 1 233 ? 58.730 -0.698 -40.974 1.00 57.97 233 SER A N 1
ATOM 1916 C CA . SER A 1 233 ? 59.095 -1.642 -42.020 1.00 57.97 233 SER A CA 1
ATOM 1917 C C . SER A 1 233 ? 59.634 -0.891 -43.225 1.00 57.97 233 SER A C 1
ATOM 1919 O O . SER A 1 233 ? 58.863 -0.462 -44.072 1.00 57.97 233 SER A O 1
ATOM 1921 N N . GLU A 1 234 ? 60.953 -0.721 -43.261 1.00 47.44 234 GLU A N 1
ATOM 1922 C CA . GLU A 1 234 ? 61.785 -1.011 -44.437 1.00 47.44 234 GLU A CA 1
ATOM 1923 C C . GLU A 1 234 ? 63.249 -0.714 -44.090 1.00 47.44 234 GLU A C 1
ATOM 1925 O O . GLU A 1 234 ? 63.795 0.351 -44.363 1.00 47.44 234 GLU A O 1
ATOM 1930 N N . ILE A 1 235 ? 63.902 -1.683 -43.446 1.00 49.75 235 ILE A N 1
ATOM 1931 C CA . ILE A 1 235 ? 65.357 -1.805 -43.536 1.00 49.75 235 ILE A CA 1
ATOM 1932 C C . ILE A 1 235 ? 65.595 -2.706 -44.752 1.00 49.75 235 ILE A C 1
ATOM 1934 O O . ILE A 1 235 ? 65.513 -3.927 -44.637 1.00 49.75 235 ILE A O 1
ATOM 1938 N N . SER A 1 236 ? 65.811 -2.112 -45.927 1.00 49.31 236 SER A N 1
ATOM 1939 C CA . SER A 1 236 ? 66.325 -2.831 -47.101 1.00 49.31 236 SER A CA 1
ATOM 1940 C C . SER A 1 236 ? 67.858 -2.827 -47.054 1.00 49.31 236 SER A C 1
ATOM 1942 O O . SER A 1 236 ? 68.438 -1.741 -47.006 1.00 49.31 236 SER A O 1
ATOM 1944 N N . PRO A 1 237 ? 68.543 -3.989 -47.057 1.00 55.88 237 PRO A N 1
ATOM 1945 C CA . PRO A 1 237 ? 69.995 -4.048 -47.007 1.00 55.88 237 PRO A CA 1
ATOM 1946 C C . PRO A 1 237 ? 70.603 -4.324 -48.392 1.00 55.88 237 PRO A C 1
ATOM 1948 O O . PRO A 1 237 ? 71.284 -5.323 -48.543 1.00 55.88 237 PRO A O 1
ATOM 1951 N N . TYR A 1 238 ? 70.374 -3.479 -49.399 1.00 52.28 238 TYR A N 1
ATOM 1952 C CA . TYR A 1 238 ? 71.091 -3.475 -50.693 1.00 52.28 238 TYR A CA 1
ATOM 1953 C C . TYR A 1 238 ? 70.907 -2.052 -51.256 1.00 52.28 238 TYR A C 1
ATOM 1955 O O . TYR A 1 238 ? 69.769 -1.597 -51.320 1.00 52.28 238 TYR A O 1
ATOM 1963 N N . THR A 1 239 ? 71.907 -1.227 -51.563 1.00 46.75 239 THR A N 1
ATOM 1964 C CA . THR A 1 239 ? 73.251 -1.377 -52.157 1.00 46.75 239 THR A CA 1
ATOM 1965 C C . THR A 1 239 ? 74.121 -0.197 -51.742 1.00 46.75 239 THR A C 1
ATOM 1967 O O . THR A 1 239 ? 73.548 0.913 -51.643 1.00 46.75 239 THR A O 1
#

Foldseek 3Di:
DEAAAEDAPEQEADFFEAACALYEAEAEYAQYNYAQDDDDDDPCLVVCVVVLVPDPDDPVSVVSVVVVVVSVRRWYAYACALYEHAEYEYDLRRDTAAQRYHCHNPAYQEYDDDVVPPVCLALVSVVVVCRSHPDHDLVVLQRNLVRSVVVPNNVSSVVSVVVSVVVPPDPPPVVVVVVVVVCVQVPVDPPDVVSVVVVVVVVVVVVVVVVVVLVVVVVVCVPPPPNPPDPPDDPDPDD

Mean predicted aligned error: 15.53 Å

Secondary structure (DSSP, 8-state):
-EESS-EEEES-B--SEEE-TT-EEEEEEEEESPBPP-----HHHHHHHHHHTTS-S-HHHHHHHHHHHHHHTTS-EEE-TT-EEEEEEE-TTTSPPTT-EE-TT-EEEEE---TT-GGGGSHHHHHHHHTTSSS--HHHHHHHHHHHHHTT-HHHHHHHHHHHHHHHS----HHHHHHHHHHHHHS--TT-HHHHHHHHHHHHHHHHHHHHHHHHHHHTTTTTT--TT----------

Radius of gyration: 31.15 Å; Cα contacts (8 Å, |Δi|>4): 311; chains: 1; bounding box: 95×38×90 Å